Protein AF-W3XIL1-F1 (afdb_monomer_lite)

Structure (mmCIF, N/CA/C/O backbone):
data_AF-W3XIL1-F1
#
_entry.id   AF-W3XIL1-F1
#
loop_
_atom_site.group_PDB
_atom_site.id
_atom_site.type_symbol
_atom_site.label_atom_id
_atom_site.label_alt_id
_atom_site.label_comp_id
_atom_site.label_asym_id
_atom_site.label_entity_id
_atom_site.label_seq_id
_atom_site.pdbx_PDB_ins_code
_atom_site.Cartn_x
_atom_site.Cartn_y
_atom_site.Cartn_z
_atom_site.occupancy
_atom_site.B_iso_or_equiv
_atom_site.auth_seq_id
_atom_site.auth_comp_id
_atom_site.auth_asym_id
_atom_site.auth_atom_id
_atom_site.pdbx_PDB_model_num
ATOM 1 N N . MET A 1 1 ? -2.510 -5.407 32.951 1.00 31.28 1 MET A N 1
ATOM 2 C CA . MET A 1 1 ? -2.389 -5.803 31.534 1.00 31.28 1 MET A CA 1
ATOM 3 C C . MET A 1 1 ? -3.617 -6.636 31.240 1.00 31.28 1 MET A C 1
ATOM 5 O O . MET A 1 1 ? -3.581 -7.842 31.424 1.00 31.28 1 MET A O 1
ATOM 9 N N . ASP A 1 2 ? -4.733 -5.984 30.924 1.00 28.45 2 ASP A N 1
ATOM 10 C CA . ASP A 1 2 ? -5.972 -6.709 30.657 1.00 28.45 2 ASP A CA 1
ATOM 11 C C . ASP A 1 2 ? -5.859 -7.368 29.288 1.00 28.45 2 ASP A C 1
ATOM 13 O O . ASP A 1 2 ? -5.676 -6.693 28.274 1.00 28.45 2 ASP A O 1
ATOM 17 N N . GLY A 1 3 ? -5.948 -8.698 29.275 1.00 36.00 3 GLY A N 1
ATOM 18 C CA . GLY A 1 3 ? -6.017 -9.541 28.082 1.00 36.00 3 GLY A CA 1
ATOM 19 C C . GLY A 1 3 ? -7.337 -9.384 27.323 1.00 36.00 3 GLY A C 1
ATOM 20 O O . GLY A 1 3 ? -7.897 -10.369 26.851 1.00 36.00 3 GLY A O 1
ATOM 21 N N . SER A 1 4 ? -7.861 -8.160 27.219 1.00 42.03 4 SER A N 1
ATOM 22 C CA . SER A 1 4 ? -8.968 -7.855 26.326 1.00 42.03 4 SER A CA 1
ATOM 23 C C . SER A 1 4 ? -8.454 -7.955 24.897 1.00 42.03 4 SER A C 1
ATOM 25 O O . SER A 1 4 ? -7.570 -7.192 24.498 1.00 42.03 4 SER A O 1
ATOM 27 N N . ILE A 1 5 ? -9.008 -8.906 24.151 1.00 44.72 5 ILE A N 1
ATOM 28 C CA . ILE A 1 5 ? -8.850 -9.048 22.704 1.00 44.72 5 ILE A CA 1
ATOM 29 C C . ILE A 1 5 ? -8.878 -7.645 22.073 1.00 44.72 5 ILE A C 1
ATOM 31 O O . ILE A 1 5 ? -9.797 -6.878 22.387 1.00 44.72 5 ILE A O 1
ATOM 35 N N . PRO A 1 6 ? -7.886 -7.271 21.241 1.00 54.00 6 PRO A N 1
ATOM 36 C CA . PRO A 1 6 ? -7.900 -5.972 20.594 1.00 54.00 6 PRO A CA 1
ATOM 37 C C . PRO A 1 6 ? -9.216 -5.831 19.832 1.00 54.00 6 PRO A C 1
ATOM 39 O O . PRO A 1 6 ? -9.596 -6.716 19.063 1.00 54.00 6 PRO A O 1
ATOM 42 N N . THR A 1 7 ? -9.940 -4.736 20.068 1.00 59.88 7 THR A N 1
ATOM 43 C CA . THR A 1 7 ? -11.130 -4.429 19.269 1.00 59.88 7 THR A CA 1
ATOM 44 C C . THR A 1 7 ? -10.735 -4.435 17.785 1.00 59.88 7 THR A C 1
ATOM 46 O O . THR A 1 7 ? -9.580 -4.149 17.464 1.00 59.88 7 THR A O 1
ATOM 49 N N . PRO A 1 8 ? -11.642 -4.735 16.841 1.00 57.75 8 PRO A N 1
ATOM 50 C CA . PRO A 1 8 ? -11.310 -4.769 15.409 1.00 57.75 8 PRO A CA 1
ATOM 51 C C . PRO A 1 8 ? -10.597 -3.490 14.924 1.00 57.75 8 PRO A C 1
ATOM 53 O O . PRO A 1 8 ? -9.728 -3.548 14.058 1.00 57.75 8 PRO A O 1
ATOM 56 N N . ILE A 1 9 ? -10.883 -2.352 15.565 1.00 57.88 9 ILE A N 1
ATOM 57 C CA . ILE A 1 9 ? -10.199 -1.067 15.371 1.00 57.88 9 ILE A CA 1
ATOM 58 C C . ILE A 1 9 ? -8.735 -1.119 15.836 1.00 57.88 9 ILE A C 1
ATOM 60 O O . ILE A 1 9 ? -7.852 -0.669 15.114 1.00 57.88 9 ILE A O 1
ATOM 64 N N . GLN A 1 10 ? -8.442 -1.687 17.009 1.00 60.38 10 GLN A N 1
ATOM 65 C CA . GLN A 1 10 ? -7.063 -1.870 17.477 1.00 60.38 10 GLN A CA 1
ATOM 66 C C . GLN A 1 10 ? -6.265 -2.786 16.555 1.00 60.38 10 GLN A C 1
ATOM 68 O O . GLN A 1 10 ? -5.099 -2.495 16.300 1.00 60.38 10 GLN A O 1
ATOM 73 N N . THR A 1 11 ? -6.884 -3.851 16.040 1.00 61.97 11 THR A N 1
ATOM 74 C CA . THR A 1 11 ? -6.235 -4.744 15.079 1.00 61.97 11 THR A CA 1
ATOM 75 C C . THR A 1 11 ? -5.898 -3.979 13.811 1.00 61.97 11 THR A C 1
ATOM 77 O O . THR A 1 11 ? -4.731 -3.968 13.450 1.00 61.97 11 THR A O 1
ATOM 80 N N . LEU A 1 12 ? -6.857 -3.254 13.214 1.00 62.69 12 LEU A N 1
ATOM 81 C CA . LEU A 1 12 ? -6.644 -2.419 12.022 1.00 62.69 12 LEU A CA 1
ATOM 82 C C . LEU A 1 12 ? -5.516 -1.398 12.212 1.00 62.69 12 LEU A C 1
ATOM 84 O O . LEU A 1 12 ? -4.624 -1.308 11.375 1.00 62.69 12 LEU A O 1
ATOM 88 N N . VAL A 1 13 ? -5.505 -0.670 13.329 1.00 62.44 13 VAL A N 1
ATOM 89 C CA . VAL A 1 13 ? -4.445 0.304 13.643 1.00 62.44 13 VAL A CA 1
ATOM 90 C C . VAL A 1 13 ? -3.086 -0.382 13.799 1.00 62.44 13 VAL A C 1
ATOM 92 O O . VAL A 1 13 ? -2.079 0.136 13.318 1.00 62.44 13 VAL A O 1
ATOM 95 N N . LEU A 1 14 ? -3.041 -1.571 14.405 1.00 62.06 14 LEU A N 1
ATOM 96 C CA . LEU A 1 14 ? -1.840 -2.408 14.432 1.00 62.06 14 LEU A CA 1
ATOM 97 C C . LEU A 1 14 ? -1.389 -2.825 13.025 1.00 62.06 14 LEU A C 1
ATOM 99 O O . LEU A 1 14 ? -0.194 -2.783 12.766 1.00 62.06 14 LEU A O 1
ATOM 103 N N . LEU A 1 15 ? -2.300 -3.157 12.101 1.00 63.88 15 LEU A N 1
ATOM 104 C CA . LEU A 1 15 ? -1.931 -3.493 10.714 1.00 63.88 15 LEU A CA 1
ATOM 105 C C . LEU A 1 15 ? -1.239 -2.314 10.029 1.00 63.88 15 LEU A C 1
ATOM 107 O O . LEU A 1 15 ? -0.133 -2.453 9.519 1.00 63.88 15 LEU A O 1
ATOM 111 N N . PHE A 1 16 ? -1.873 -1.139 10.066 1.00 64.19 16 PHE A N 1
ATOM 112 C CA . PHE A 1 16 ? -1.369 0.045 9.372 1.00 64.19 16 PHE A CA 1
ATOM 113 C C . PHE A 1 16 ? -0.070 0.571 9.997 1.00 64.19 16 PHE A C 1
ATOM 115 O O . PHE A 1 16 ? 0.826 1.016 9.282 1.00 64.19 16 PHE A O 1
ATOM 122 N N . THR A 1 17 ? 0.070 0.486 11.323 1.00 63.59 17 THR A N 1
ATOM 123 C CA . THR A 1 17 ? 1.324 0.843 12.010 1.00 63.59 17 THR A CA 1
ATOM 124 C C . THR A 1 17 ? 2.439 -0.160 11.713 1.00 63.59 17 THR A C 1
ATOM 126 O O . THR A 1 17 ? 3.567 0.262 11.463 1.00 63.59 17 THR A O 1
ATOM 129 N N . LEU A 1 18 ? 2.148 -1.466 11.668 1.00 62.03 18 LEU A N 1
ATOM 130 C CA . LEU A 1 18 ? 3.113 -2.494 11.262 1.00 62.03 18 LEU A CA 1
ATOM 131 C C . LEU A 1 18 ? 3.567 -2.301 9.812 1.00 62.03 18 LEU A C 1
ATOM 133 O O . LEU A 1 18 ? 4.761 -2.411 9.537 1.00 62.03 18 LEU A O 1
ATOM 137 N N . ASP A 1 19 ? 2.657 -1.954 8.901 1.00 63.97 19 ASP A N 1
ATOM 138 C CA . ASP A 1 19 ? 2.992 -1.680 7.501 1.00 63.97 19 ASP A CA 1
ATOM 139 C C . ASP A 1 19 ? 3.870 -0.432 7.344 1.00 63.97 19 ASP A C 1
ATOM 141 O O . ASP A 1 19 ? 4.873 -0.468 6.623 1.00 63.97 19 ASP A O 1
ATOM 145 N N . ALA A 1 20 ? 3.576 0.641 8.082 1.00 61.97 20 ALA A N 1
ATOM 146 C CA . ALA A 1 20 ? 4.400 1.847 8.086 1.00 61.97 20 ALA A CA 1
ATOM 147 C C . ALA A 1 20 ? 5.799 1.609 8.683 1.00 61.97 20 ALA A C 1
ATOM 149 O O . ALA A 1 20 ? 6.805 2.072 8.134 1.00 61.97 20 ALA A O 1
ATOM 150 N N . VAL A 1 21 ? 5.893 0.846 9.778 1.00 61.88 21 VAL A N 1
ATOM 151 C CA . VAL A 1 21 ? 7.173 0.460 10.397 1.00 61.88 21 VAL A CA 1
ATOM 152 C C . VAL A 1 21 ? 7.984 -0.426 9.449 1.00 61.88 21 VAL A C 1
ATOM 154 O O . VAL A 1 21 ? 9.167 -0.166 9.230 1.00 61.88 21 VAL A O 1
ATOM 157 N N . LYS A 1 22 ? 7.352 -1.415 8.812 1.00 61.84 22 LYS A N 1
ATOM 158 C CA . LYS A 1 22 ? 7.969 -2.301 7.811 1.00 61.84 22 LYS A CA 1
ATOM 159 C C . LYS A 1 22 ? 8.549 -1.517 6.636 1.00 61.84 22 LYS A C 1
ATOM 161 O O . LYS A 1 22 ? 9.713 -1.716 6.282 1.00 61.84 22 LYS A O 1
ATOM 166 N N . SER A 1 23 ? 7.771 -0.595 6.067 1.00 59.66 23 SER A N 1
ATOM 167 C CA . SER A 1 23 ? 8.233 0.249 4.963 1.00 59.66 23 SER A CA 1
ATOM 168 C C . SER A 1 23 ? 9.408 1.138 5.381 1.00 59.66 23 SER A C 1
ATOM 170 O O . SER A 1 23 ? 10.350 1.315 4.611 1.00 59.66 23 SER A O 1
ATOM 172 N N . SER A 1 24 ? 9.394 1.646 6.616 1.00 61.88 24 SER A N 1
ATOM 173 C CA . SER A 1 24 ? 10.456 2.502 7.161 1.00 61.88 24 SER A CA 1
ATOM 174 C C . SER A 1 24 ? 11.757 1.738 7.436 1.00 61.88 24 SER A C 1
ATOM 176 O O . SER A 1 24 ? 12.843 2.236 7.141 1.00 61.88 24 SER A O 1
ATOM 178 N N . ILE A 1 25 ? 11.673 0.509 7.954 1.00 60.25 25 ILE A N 1
ATOM 179 C CA . ILE A 1 25 ? 12.842 -0.355 8.194 1.00 60.25 25 ILE A CA 1
ATOM 180 C C . ILE A 1 25 ? 13.471 -0.778 6.863 1.00 60.25 25 ILE A C 1
ATOM 182 O O . ILE A 1 25 ? 14.687 -0.683 6.700 1.00 60.25 25 ILE A O 1
ATOM 186 N N . CYS A 1 26 ? 12.653 -1.184 5.887 1.00 54.31 26 CYS A N 1
ATOM 187 C CA . CYS A 1 26 ? 13.132 -1.579 4.562 1.00 54.31 26 CYS A CA 1
ATOM 188 C C . CYS A 1 26 ? 13.828 -0.405 3.849 1.00 54.31 26 CYS A C 1
ATOM 190 O O . CYS A 1 26 ? 14.956 -0.538 3.370 1.00 54.31 26 CYS A O 1
ATOM 192 N N . ALA A 1 27 ? 13.210 0.778 3.893 1.00 59.72 27 ALA A N 1
ATOM 193 C CA . ALA A 1 27 ? 13.786 2.033 3.422 1.00 59.72 27 ALA A CA 1
ATOM 194 C C . ALA A 1 27 ? 15.144 2.358 4.068 1.00 59.72 27 ALA A C 1
ATOM 196 O O . ALA A 1 27 ? 16.091 2.746 3.381 1.00 59.72 27 ALA A O 1
ATOM 197 N N . PHE A 1 28 ? 15.255 2.196 5.388 1.00 59.56 28 PHE A N 1
ATOM 198 C CA . PHE A 1 28 ? 16.474 2.504 6.133 1.00 59.56 28 PHE A CA 1
ATOM 199 C C . PHE A 1 28 ? 17.623 1.541 5.809 1.00 59.56 28 PHE A C 1
ATOM 201 O O . PHE A 1 28 ? 18.748 1.989 5.572 1.00 59.56 28 PHE A O 1
ATOM 208 N N . ILE A 1 29 ? 17.343 0.235 5.754 1.00 57.16 29 ILE A N 1
ATOM 209 C CA . ILE A 1 29 ? 18.333 -0.799 5.413 1.00 57.16 29 ILE A CA 1
ATOM 210 C C . ILE A 1 29 ? 18.870 -0.570 3.998 1.00 57.16 29 ILE A C 1
ATOM 212 O O . ILE A 1 29 ? 20.084 -0.553 3.797 1.00 57.16 29 ILE A O 1
ATOM 216 N N . ILE A 1 30 ? 17.986 -0.311 3.031 1.00 57.38 30 ILE A N 1
ATOM 217 C CA . ILE A 1 30 ? 18.378 -0.077 1.635 1.00 57.38 30 ILE A CA 1
ATOM 218 C C . ILE A 1 30 ? 19.160 1.232 1.497 1.00 57.38 30 ILE A C 1
ATOM 220 O O . ILE A 1 30 ? 20.169 1.268 0.798 1.00 57.38 30 ILE A O 1
ATOM 224 N N . ARG A 1 31 ? 18.779 2.298 2.213 1.00 57.44 31 ARG A N 1
ATOM 225 C CA . ARG A 1 31 ? 19.555 3.548 2.223 1.00 57.44 31 ARG A CA 1
ATOM 226 C C . ARG A 1 31 ? 20.970 3.330 2.756 1.00 57.44 31 ARG A C 1
ATOM 228 O O . ARG A 1 31 ? 21.917 3.860 2.184 1.00 57.44 31 ARG A O 1
ATOM 235 N N . ARG A 1 32 ? 21.132 2.555 3.831 1.00 54.69 32 ARG A N 1
ATOM 236 C CA . ARG A 1 32 ? 22.459 2.218 4.369 1.00 54.69 32 ARG A CA 1
ATOM 237 C C . ARG A 1 32 ? 23.264 1.361 3.393 1.00 54.69 32 ARG A C 1
ATOM 239 O O . ARG A 1 32 ? 24.436 1.659 3.190 1.00 54.69 32 ARG A O 1
ATOM 246 N N . ALA A 1 33 ? 22.640 0.377 2.748 1.00 52.00 33 ALA A N 1
ATOM 247 C CA . ALA A 1 33 ? 23.289 -0.450 1.732 1.00 52.00 33 ALA A CA 1
ATOM 248 C C . ALA A 1 33 ? 23.739 0.375 0.510 1.00 52.00 33 ALA A C 1
ATOM 250 O O . ALA A 1 33 ? 24.887 0.261 0.089 1.00 52.00 33 ALA A O 1
ATOM 251 N N . ASN A 1 34 ? 22.889 1.273 0.000 1.00 53.31 34 ASN A N 1
ATOM 252 C CA . ASN A 1 34 ? 23.216 2.139 -1.136 1.00 53.31 34 ASN A CA 1
ATOM 253 C C . ASN A 1 34 ? 24.345 3.128 -0.813 1.00 53.31 34 ASN A C 1
ATOM 255 O O . ASN A 1 34 ? 25.251 3.286 -1.623 1.00 53.31 34 ASN A O 1
ATOM 259 N N . VAL A 1 35 ? 24.346 3.752 0.373 1.00 49.22 35 VAL A N 1
ATOM 260 C CA . VAL A 1 35 ? 25.428 4.671 0.787 1.00 49.22 35 VAL A CA 1
ATOM 261 C C . VAL A 1 35 ? 26.779 3.952 0.860 1.00 49.22 35 VAL A C 1
ATOM 263 O O . VAL A 1 35 ? 27.781 4.492 0.404 1.00 49.22 35 VAL A O 1
ATOM 266 N N . VAL A 1 36 ? 26.811 2.721 1.382 1.00 47.94 36 VAL A N 1
ATOM 267 C CA . VAL A 1 36 ? 28.045 1.920 1.461 1.00 47.94 36 VAL A CA 1
ATOM 268 C C . VAL A 1 36 ? 28.556 1.532 0.068 1.00 47.94 36 VAL A C 1
ATOM 270 O O . VAL A 1 36 ? 29.763 1.521 -0.154 1.00 47.94 36 VAL A O 1
ATOM 273 N N . GLN A 1 37 ? 27.662 1.250 -0.884 1.00 46.81 37 GLN A N 1
ATOM 274 C CA . GLN A 1 37 ? 28.040 0.822 -2.235 1.00 46.81 37 GLN A CA 1
ATOM 275 C C . GLN A 1 37 ? 28.435 1.987 -3.157 1.00 46.81 37 GLN A C 1
ATOM 277 O O . GLN A 1 37 ? 29.410 1.849 -3.886 1.00 46.81 37 GLN A O 1
ATOM 282 N N . ILE A 1 38 ? 27.780 3.156 -3.070 1.00 50.31 38 ILE A N 1
ATOM 283 C CA . ILE A 1 38 ? 28.200 4.377 -3.797 1.00 50.31 38 ILE A CA 1
ATOM 284 C C . ILE A 1 38 ? 29.626 4.780 -3.388 1.00 50.31 38 ILE A C 1
ATOM 286 O O . ILE A 1 38 ? 30.421 5.206 -4.224 1.00 50.31 38 ILE A O 1
ATOM 290 N N . SER A 1 39 ? 29.981 4.571 -2.116 1.00 45.91 39 SER A N 1
ATOM 291 C CA . SER A 1 39 ? 31.345 4.772 -1.618 1.00 45.91 39 SER A CA 1
ATOM 292 C C . SER A 1 39 ? 32.361 3.751 -2.154 1.00 45.91 39 SER A C 1
ATOM 294 O O . SER A 1 39 ? 33.556 4.023 -2.096 1.00 45.91 39 SER A O 1
ATOM 296 N N . ALA A 1 40 ? 31.911 2.595 -2.656 1.00 47.03 40 ALA A N 1
ATOM 297 C CA . ALA A 1 40 ? 32.763 1.495 -3.109 1.00 47.03 40 ALA A CA 1
ATOM 298 C C . ALA A 1 40 ? 32.912 1.404 -4.642 1.00 47.03 40 ALA A C 1
ATOM 300 O O . ALA A 1 40 ? 33.953 0.953 -5.111 1.00 47.03 40 ALA A O 1
ATOM 301 N N . SER A 1 41 ? 31.909 1.819 -5.429 1.00 45.81 41 SER A N 1
ATOM 302 C CA . SER A 1 41 ? 31.896 1.652 -6.896 1.00 45.81 41 SER A CA 1
ATOM 303 C C . SER A 1 41 ? 32.174 2.924 -7.707 1.00 45.81 41 SER A C 1
ATOM 305 O O . SER A 1 41 ? 32.238 2.851 -8.933 1.00 45.81 41 SER A O 1
ATOM 307 N N . GLY A 1 42 ? 32.344 4.079 -7.055 1.00 45.19 42 GLY A N 1
ATOM 308 C CA . GLY A 1 42 ? 32.430 5.376 -7.736 1.00 45.19 42 GLY A CA 1
ATOM 309 C C . GLY A 1 42 ? 31.086 5.823 -8.330 1.00 45.19 42 GLY A C 1
ATOM 310 O O . GLY A 1 42 ? 30.161 5.026 -8.493 1.00 45.19 42 GLY A O 1
ATOM 311 N N . ILE A 1 43 ? 30.961 7.123 -8.613 1.00 50.62 43 ILE A N 1
ATOM 312 C CA . ILE A 1 43 ? 29.729 7.744 -9.123 1.00 50.62 43 ILE A CA 1
ATOM 313 C C . ILE A 1 43 ? 29.641 7.500 -10.643 1.00 50.62 43 ILE A C 1
ATOM 315 O O . ILE A 1 43 ? 30.508 7.988 -11.370 1.00 50.62 43 ILE A O 1
ATOM 319 N N . PRO A 1 44 ? 28.642 6.758 -11.158 1.00 50.69 44 PRO A N 1
ATOM 320 C CA . PRO A 1 44 ? 28.431 6.637 -12.597 1.00 50.69 44 PRO A CA 1
ATOM 321 C C . PRO A 1 44 ? 27.819 7.928 -13.180 1.00 50.69 44 PRO A C 1
ATOM 323 O O . PRO A 1 44 ? 27.093 8.624 -12.471 1.00 50.69 44 PRO A O 1
ATOM 326 N N . PRO A 1 45 ? 28.058 8.232 -14.469 1.00 44.69 45 PRO A N 1
ATOM 327 C CA . PRO A 1 45 ? 27.457 9.384 -15.140 1.00 44.69 45 PRO A CA 1
ATOM 328 C C . PRO A 1 45 ? 25.920 9.305 -15.157 1.00 44.69 45 PRO A C 1
ATOM 330 O O . PRO A 1 45 ? 25.344 8.226 -15.336 1.00 44.69 45 PRO A O 1
ATOM 333 N N . ASP A 1 46 ? 25.285 10.470 -15.005 1.00 47.00 46 ASP A N 1
ATOM 334 C CA . ASP A 1 46 ? 23.871 10.708 -14.648 1.00 47.00 46 ASP A CA 1
ATOM 335 C C . ASP A 1 46 ? 22.815 10.104 -15.599 1.00 47.00 46 ASP A C 1
ATOM 337 O O . ASP A 1 46 ? 21.620 10.129 -15.317 1.00 47.00 46 ASP A O 1
ATOM 341 N N . SER A 1 47 ? 23.230 9.530 -16.728 1.00 41.66 47 SER A N 1
ATOM 342 C CA . SER A 1 47 ? 22.351 9.025 -17.788 1.00 41.66 47 SER A CA 1
ATOM 343 C C . SER A 1 47 ? 21.956 7.547 -17.663 1.00 41.66 47 SER A C 1
ATOM 345 O O . SER A 1 47 ? 21.046 7.105 -18.365 1.00 41.66 47 SER A O 1
ATOM 347 N N . TYR A 1 48 ? 22.593 6.770 -16.777 1.00 36.41 48 TYR A N 1
ATOM 348 C CA . TYR A 1 48 ? 22.332 5.321 -16.642 1.00 36.41 48 TYR A CA 1
ATOM 349 C C . TYR A 1 48 ? 22.064 4.851 -15.213 1.00 36.41 48 TYR A C 1
ATOM 351 O O . TYR A 1 48 ? 21.805 3.664 -14.994 1.00 36.41 48 TYR A O 1
ATOM 359 N N . SER A 1 49 ? 22.142 5.747 -14.233 1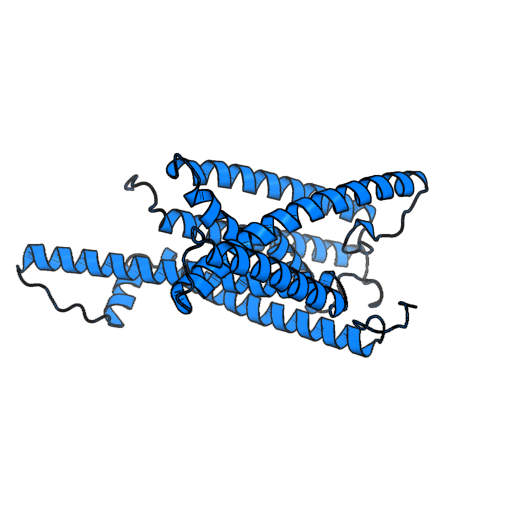.00 39.31 49 SER A N 1
ATOM 360 C CA . SER A 1 49 ? 21.831 5.412 -12.855 1.00 39.31 49 SER A CA 1
ATOM 361 C C . SER A 1 49 ? 20.312 5.426 -12.665 1.00 39.31 49 SER A C 1
ATOM 363 O O . SER A 1 49 ? 19.634 6.438 -12.801 1.00 39.31 49 SER A O 1
ATOM 365 N N . VAL A 1 50 ? 19.741 4.273 -12.304 1.00 46.31 50 VAL A N 1
ATOM 366 C CA . VAL A 1 50 ? 18.333 4.201 -11.853 1.00 46.31 50 VAL A CA 1
ATOM 367 C C . VAL A 1 50 ? 18.124 4.975 -10.541 1.00 46.31 50 VAL A C 1
ATOM 369 O O . VAL A 1 50 ? 16.999 5.303 -10.167 1.00 46.31 50 VAL A O 1
ATOM 372 N N . THR A 1 51 ? 19.231 5.344 -9.897 1.00 46.09 51 THR A N 1
ATOM 373 C CA . THR A 1 51 ? 19.300 6.276 -8.781 1.00 46.09 51 THR A CA 1
ATOM 374 C C . THR A 1 51 ? 20.177 7.441 -9.223 1.00 46.09 51 THR A C 1
ATOM 376 O O . THR A 1 51 ? 21.399 7.365 -9.106 1.00 46.09 51 THR A O 1
ATOM 379 N N . GLY A 1 52 ? 19.573 8.505 -9.755 1.00 42.88 52 GLY A N 1
ATOM 380 C CA . GLY A 1 52 ? 20.271 9.785 -9.843 1.00 42.88 52 GLY A CA 1
ATOM 381 C C . GLY A 1 52 ? 20.893 10.107 -8.480 1.00 42.88 52 GLY A C 1
ATOM 382 O O . GLY A 1 52 ? 20.326 9.776 -7.435 1.00 42.88 52 GLY A O 1
ATOM 383 N N . THR A 1 53 ? 22.072 10.720 -8.488 1.00 45.09 53 THR A N 1
ATOM 384 C CA . THR A 1 53 ? 22.778 11.239 -7.298 1.00 45.09 53 THR A CA 1
ATOM 385 C C . THR A 1 53 ? 21.968 12.305 -6.546 1.00 45.09 53 THR A C 1
ATOM 387 O O . THR A 1 53 ? 22.306 12.703 -5.432 1.00 45.09 53 THR A O 1
ATOM 390 N N . GLU A 1 54 ? 20.857 12.724 -7.140 1.00 54.34 54 GLU A N 1
ATOM 391 C CA . GLU A 1 54 ? 19.882 13.670 -6.640 1.00 54.34 54 GLU A CA 1
ATOM 392 C C . GLU A 1 54 ? 18.871 12.992 -5.699 1.00 54.34 54 GLU A C 1
ATOM 394 O O . GLU A 1 54 ? 18.464 11.841 -5.880 1.00 54.34 54 GLU A O 1
ATOM 399 N N . SER A 1 55 ? 18.397 13.733 -4.698 1.00 55.25 55 SER A N 1
ATOM 400 C CA . SER A 1 55 ? 17.372 13.302 -3.735 1.00 55.25 55 SER A CA 1
ATOM 401 C C . SER A 1 55 ? 16.129 12.650 -4.373 1.00 55.25 55 SER A C 1
ATOM 403 O O . SER A 1 55 ? 15.486 11.818 -3.726 1.00 55.25 55 SER A O 1
ATOM 405 N N . GLY A 1 56 ? 15.823 12.959 -5.639 1.00 60.44 56 GLY A N 1
ATOM 406 C CA . GLY A 1 56 ? 14.722 12.376 -6.411 1.00 60.44 56 GLY A CA 1
ATOM 407 C C . GLY A 1 56 ? 14.823 10.861 -6.630 1.00 60.44 56 GLY A C 1
ATOM 408 O O . GLY A 1 56 ? 13.835 10.153 -6.438 1.00 60.44 56 GLY A O 1
ATOM 409 N N . GLY A 1 57 ? 16.010 10.318 -6.928 1.00 64.81 57 GLY A N 1
ATOM 410 C CA . GLY A 1 57 ? 16.175 8.875 -7.176 1.00 64.81 57 GLY A CA 1
ATOM 411 C C . GLY A 1 57 ? 15.874 8.023 -5.938 1.00 64.81 57 GLY A C 1
ATOM 412 O O . GLY A 1 57 ? 15.225 6.976 -6.016 1.00 64.81 57 GLY A O 1
ATOM 413 N N . ILE A 1 58 ? 16.279 8.515 -4.766 1.00 68.69 58 ILE A N 1
ATOM 414 C CA . ILE A 1 58 ? 16.012 7.867 -3.476 1.00 68.69 58 ILE A CA 1
ATOM 415 C C . ILE A 1 58 ? 14.512 7.906 -3.164 1.00 68.69 58 ILE A C 1
ATOM 417 O O . ILE A 1 58 ? 13.940 6.882 -2.793 1.00 68.69 58 ILE A O 1
ATOM 421 N N . LEU A 1 59 ? 13.860 9.059 -3.338 1.00 70.19 59 LEU A N 1
ATOM 422 C CA . LEU A 1 59 ? 12.423 9.216 -3.080 1.00 70.19 59 LEU A CA 1
ATOM 423 C C . LEU A 1 59 ? 11.574 8.330 -3.999 1.00 70.19 59 LEU A C 1
ATOM 425 O O . LEU A 1 59 ? 10.630 7.686 -3.541 1.00 70.19 59 LEU A O 1
ATOM 429 N N . LYS A 1 60 ? 11.956 8.212 -5.269 1.00 73.94 60 LYS A N 1
ATOM 430 C CA . LYS A 1 60 ? 11.322 7.310 -6.235 1.00 73.94 60 LYS A CA 1
ATOM 431 C C . LYS A 1 60 ? 11.426 5.839 -5.826 1.00 73.94 60 LYS A C 1
ATOM 433 O O . LYS A 1 60 ? 10.435 5.101 -5.861 1.00 73.94 60 LYS A O 1
ATOM 438 N N . GLY A 1 61 ? 12.613 5.409 -5.394 1.00 73.50 61 GLY A N 1
ATOM 439 C CA . GLY A 1 61 ? 12.830 4.062 -4.862 1.00 73.50 61 GLY A CA 1
ATOM 440 C C . GLY A 1 61 ? 11.979 3.793 -3.619 1.00 73.50 61 GLY A C 1
ATOM 441 O O . GLY A 1 61 ? 11.312 2.762 -3.538 1.00 73.50 61 GLY A O 1
ATOM 442 N N . LEU A 1 62 ? 11.921 4.756 -2.695 1.00 74.62 62 LEU A N 1
ATOM 443 C CA . LEU A 1 62 ? 11.088 4.678 -1.493 1.00 74.62 62 LEU A CA 1
ATOM 444 C C . LEU A 1 62 ? 9.602 4.539 -1.829 1.00 74.62 62 LEU A C 1
ATOM 446 O O . LEU A 1 62 ? 8.956 3.623 -1.328 1.00 74.62 62 LEU A O 1
ATOM 450 N N . ASN A 1 63 ? 9.069 5.373 -2.723 1.00 79.00 63 ASN A N 1
ATOM 451 C CA . ASN A 1 63 ? 7.664 5.288 -3.133 1.00 79.00 63 ASN A CA 1
ATOM 452 C C . ASN A 1 63 ? 7.332 3.943 -3.790 1.00 79.00 63 ASN A C 1
ATOM 454 O O . ASN A 1 63 ? 6.245 3.407 -3.596 1.00 79.00 63 ASN A O 1
ATOM 458 N N . THR A 1 64 ? 8.278 3.368 -4.534 1.00 80.44 64 THR A N 1
ATOM 459 C CA . THR A 1 64 ? 8.105 2.054 -5.170 1.00 80.44 64 THR A CA 1
ATOM 460 C C . THR A 1 64 ? 8.024 0.929 -4.137 1.00 80.44 64 THR A C 1
ATOM 462 O O . THR A 1 64 ? 7.184 0.040 -4.260 1.00 80.44 64 THR A O 1
ATOM 465 N N . ILE A 1 65 ? 8.846 0.987 -3.085 1.00 78.06 65 ILE A N 1
ATOM 466 C CA . ILE A 1 65 ? 8.788 0.035 -1.962 1.00 78.06 65 ILE A CA 1
ATOM 467 C C . ILE A 1 65 ? 7.449 0.155 -1.233 1.00 78.06 65 ILE A C 1
ATOM 469 O O . ILE A 1 65 ? 6.823 -0.844 -0.896 1.00 78.06 65 ILE A O 1
ATOM 473 N N . VAL A 1 66 ? 6.996 1.383 -1.010 1.00 78.19 66 VAL A N 1
ATOM 474 C CA . VAL A 1 66 ? 5.742 1.671 -0.307 1.00 78.19 66 VAL A CA 1
ATOM 475 C C . VAL A 1 66 ? 4.552 1.147 -1.091 1.00 78.19 66 VAL A C 1
ATOM 477 O O . VAL A 1 66 ? 3.673 0.515 -0.511 1.00 78.19 66 VAL A O 1
ATOM 480 N N . TYR A 1 67 ? 4.555 1.354 -2.408 1.00 82.56 67 TYR A N 1
ATOM 481 C CA . TYR A 1 67 ? 3.565 0.773 -3.304 1.00 82.56 67 TYR A CA 1
ATOM 482 C C . TYR A 1 67 ? 3.541 -0.758 -3.203 1.00 82.56 67 TYR A C 1
ATOM 484 O O . TYR A 1 67 ? 2.469 -1.340 -3.076 1.00 82.56 67 TYR A O 1
ATOM 492 N N . ALA A 1 68 ? 4.710 -1.409 -3.167 1.00 82.31 68 ALA A N 1
ATOM 493 C CA . ALA A 1 68 ? 4.819 -2.866 -3.046 1.00 82.31 68 ALA A CA 1
ATOM 494 C C . ALA A 1 68 ? 4.313 -3.432 -1.705 1.00 82.31 68 ALA A C 1
ATOM 496 O O . ALA A 1 68 ? 4.120 -4.641 -1.592 1.00 82.31 68 ALA A O 1
ATOM 497 N N . TYR A 1 69 ? 4.123 -2.578 -0.696 1.00 77.88 69 TYR A N 1
ATOM 498 C CA . TYR A 1 69 ? 3.528 -2.926 0.595 1.00 77.88 69 TYR A CA 1
ATOM 499 C C . TYR A 1 69 ? 2.146 -2.290 0.809 1.00 77.88 69 TYR A C 1
ATOM 501 O O . TYR A 1 69 ? 1.620 -2.334 1.919 1.00 77.88 69 TYR A O 1
ATOM 509 N N . GLY A 1 70 ? 1.559 -1.707 -0.238 1.00 76.00 70 GLY A N 1
ATOM 510 C CA . GLY A 1 70 ? 0.310 -0.949 -0.211 1.00 76.00 70 GLY A CA 1
ATOM 511 C C . GLY A 1 70 ? -0.979 -1.769 -0.158 1.00 76.00 70 GLY A C 1
ATOM 512 O O . GLY A 1 70 ? -2.057 -1.206 -0.330 1.00 76.00 70 GLY A O 1
ATOM 513 N N . ASP A 1 71 ? -0.906 -3.076 0.089 1.00 74.50 71 ASP A N 1
ATOM 514 C CA . ASP A 1 71 ? -2.062 -3.986 0.056 1.00 74.50 71 ASP A CA 1
ATOM 515 C C . ASP A 1 71 ? -2.963 -3.900 1.304 1.00 74.50 71 ASP A C 1
ATOM 517 O O . ASP A 1 71 ? -3.960 -4.615 1.423 1.00 74.50 71 ASP A O 1
ATOM 521 N N . SER A 1 72 ? -2.646 -2.999 2.236 1.00 70.69 72 SER A N 1
ATOM 522 C CA . SER A 1 72 ? -3.332 -2.849 3.524 1.00 70.69 72 SER A CA 1
ATOM 523 C C . SER A 1 72 ? -4.837 -2.563 3.413 1.00 70.69 72 SER A C 1
ATOM 525 O O . SER A 1 72 ? -5.620 -2.941 4.287 1.00 70.69 72 SER A O 1
ATOM 527 N N . LEU A 1 73 ? -5.271 -1.978 2.295 1.00 70.12 73 LEU A N 1
ATOM 528 C CA . LEU A 1 73 ? -6.678 -1.716 1.969 1.00 70.12 73 LEU A CA 1
ATOM 529 C C . LEU A 1 73 ? -7.497 -3.005 1.779 1.00 70.12 73 LEU A C 1
ATOM 531 O O . LEU A 1 73 ? -8.702 -3.026 2.042 1.00 70.12 73 LEU A O 1
ATOM 535 N N . LEU A 1 74 ? -6.861 -4.097 1.343 1.00 76.19 74 LEU A N 1
ATOM 536 C CA . LEU A 1 74 ? -7.526 -5.385 1.141 1.00 76.19 74 LEU A CA 1
ATOM 537 C C . LEU A 1 74 ? -7.856 -6.065 2.479 1.00 76.19 74 LEU A C 1
ATOM 539 O O . LEU A 1 74 ? -8.843 -6.796 2.573 1.00 76.19 74 LEU A O 1
ATOM 543 N N . PHE A 1 75 ? -7.078 -5.797 3.532 1.00 75.81 75 PHE A N 1
ATOM 544 C CA . PHE A 1 75 ? -7.236 -6.452 4.832 1.00 75.81 75 PHE A CA 1
ATOM 545 C C . PHE A 1 75 ? -8.607 -6.222 5.459 1.00 75.81 75 PHE A C 1
ATOM 547 O O . PHE A 1 75 ? -9.150 -7.146 6.054 1.00 75.81 75 PHE A O 1
ATOM 554 N N . ALA A 1 76 ? -9.207 -5.041 5.283 1.00 73.25 76 ALA A N 1
ATOM 555 C CA . ALA A 1 76 ? -10.549 -4.768 5.795 1.00 73.25 76 ALA A CA 1
ATOM 556 C C . ALA A 1 76 ? -11.617 -5.658 5.132 1.00 73.25 76 ALA A C 1
ATOM 558 O O . ALA A 1 76 ? -12.520 -6.149 5.808 1.00 73.25 76 ALA A O 1
ATOM 559 N N . ASN A 1 77 ? -11.483 -5.916 3.826 1.00 76.12 77 ASN A N 1
ATOM 560 C CA . ASN A 1 77 ? -12.395 -6.795 3.093 1.00 76.12 77 ASN A CA 1
ATOM 561 C C . ASN A 1 77 ? -12.175 -8.268 3.455 1.00 76.12 77 ASN A C 1
ATOM 563 O O . ASN A 1 77 ? -13.141 -9.000 3.638 1.00 76.12 77 ASN A O 1
ATOM 567 N N . LEU A 1 78 ? -10.916 -8.693 3.603 1.00 77.06 78 LEU A N 1
ATOM 568 C CA . LEU A 1 78 ? -10.593 -10.064 4.009 1.00 77.06 78 LEU A CA 1
ATOM 569 C C . LEU A 1 78 ? -11.029 -10.357 5.446 1.00 77.06 78 LEU A C 1
ATOM 571 O O . LEU A 1 78 ? -11.562 -11.430 5.710 1.00 77.06 78 LEU A O 1
ATOM 575 N N . LEU A 1 79 ? -10.855 -9.402 6.364 1.00 77.00 79 LEU A N 1
ATOM 576 C CA . LEU A 1 79 ? -11.283 -9.542 7.756 1.00 77.00 79 LEU A CA 1
ATOM 577 C C . LEU A 1 79 ? -12.801 -9.746 7.863 1.00 77.00 79 LEU A C 1
ATOM 579 O O . LEU A 1 79 ? -13.246 -10.520 8.706 1.00 77.00 79 LEU A O 1
ATOM 583 N N . GLY A 1 80 ? -13.582 -9.086 7.001 1.00 75.31 80 GLY A N 1
ATOM 584 C CA . GLY A 1 80 ? -15.038 -9.241 6.943 1.00 75.31 80 GLY A CA 1
ATOM 585 C C . GLY A 1 80 ? -15.514 -10.604 6.427 1.00 75.31 80 GLY A C 1
ATOM 586 O O . GLY A 1 80 ? -16.637 -10.996 6.723 1.00 75.31 80 GLY A O 1
ATOM 587 N N . GLU A 1 81 ? -14.667 -11.334 5.699 1.00 81.88 81 GLU A N 1
ATOM 588 C CA . GLU A 1 81 ? -14.987 -12.651 5.128 1.00 81.88 81 GLU A CA 1
ATOM 589 C C . GLU A 1 81 ? -14.530 -13.815 6.034 1.00 81.88 81 GLU A C 1
ATOM 591 O O . GLU A 1 81 ? -14.885 -14.974 5.821 1.00 81.88 81 GLU A O 1
ATOM 596 N N . MET A 1 82 ? -13.723 -13.543 7.066 1.00 81.69 82 MET A N 1
ATOM 597 C CA . MET A 1 82 ? -13.206 -14.587 7.951 1.00 81.69 82 MET A CA 1
ATOM 598 C C . MET A 1 82 ? -14.245 -15.067 8.966 1.00 81.69 82 MET A C 1
ATOM 600 O O . MET A 1 82 ? -14.829 -14.281 9.707 1.00 81.69 82 MET A O 1
ATOM 604 N N . LYS A 1 83 ? -14.375 -16.396 9.089 1.00 83.50 83 LYS A N 1
ATOM 605 C CA . LYS A 1 83 ? -15.227 -17.050 10.099 1.00 83.50 83 LYS A CA 1
ATOM 606 C C . LYS A 1 83 ? -14.851 -16.660 11.536 1.00 83.50 83 LYS A C 1
ATOM 608 O O . LYS A 1 83 ? -15.736 -16.417 12.346 1.00 83.50 83 LYS A O 1
ATOM 613 N N . ASN A 1 84 ? -13.549 -16.600 11.834 1.00 82.88 84 ASN A N 1
ATOM 614 C CA . ASN A 1 84 ? -13.013 -16.211 13.140 1.00 82.88 84 ASN A CA 1
ATOM 615 C C . ASN A 1 84 ? -12.083 -14.994 12.982 1.00 82.88 84 ASN A C 1
ATOM 617 O O . ASN A 1 84 ? -10.939 -15.157 12.551 1.00 82.88 84 ASN A O 1
ATOM 621 N N . PRO A 1 85 ? -12.519 -13.778 13.350 1.00 76.56 85 PRO A N 1
ATOM 622 C CA . PRO A 1 85 ? -11.703 -12.571 13.195 1.00 76.56 85 PRO A CA 1
ATOM 623 C C . PRO A 1 85 ? -10.538 -12.488 14.198 1.00 76.56 85 PRO A C 1
ATOM 625 O O . PRO A 1 85 ? -9.575 -11.760 13.964 1.00 76.56 85 PRO A O 1
ATOM 628 N N . SER A 1 86 ? -10.590 -13.234 15.308 1.00 77.50 86 SER A N 1
ATOM 629 C CA . SER A 1 86 ? -9.548 -13.230 16.347 1.00 77.50 86 SER A CA 1
ATOM 630 C C . SER A 1 86 ? -8.209 -13.795 15.876 1.00 77.50 86 SER A C 1
ATOM 632 O O . SER A 1 86 ? -7.171 -13.408 16.404 1.00 77.50 86 SER A O 1
ATOM 634 N N . ASP A 1 87 ? -8.211 -14.681 14.879 1.00 83.19 87 ASP A N 1
ATOM 635 C CA . ASP A 1 87 ? -6.993 -15.339 14.390 1.00 83.19 87 ASP A CA 1
ATOM 636 C C . ASP A 1 87 ? -6.260 -14.514 13.319 1.00 83.19 87 ASP A C 1
ATOM 638 O O . ASP A 1 87 ? -5.130 -14.834 12.941 1.00 83.19 87 ASP A O 1
ATOM 642 N N . PHE A 1 88 ? -6.862 -13.408 12.868 1.00 80.44 88 PHE A N 1
ATOM 643 C CA . PHE A 1 88 ? -6.359 -12.594 11.764 1.00 80.44 88 PHE A CA 1
ATOM 644 C C . PHE A 1 88 ? -4.938 -12.068 11.998 1.00 80.44 88 PHE A C 1
ATOM 646 O O . PHE A 1 88 ? -4.098 -12.123 11.102 1.00 80.44 88 PHE A O 1
ATOM 653 N N . TYR A 1 89 ? -4.630 -11.610 13.215 1.00 75.31 89 TYR A N 1
ATOM 654 C CA . TYR A 1 89 ? -3.323 -11.015 13.516 1.00 75.31 89 TYR A CA 1
ATOM 655 C C . TYR A 1 89 ? -2.164 -12.020 13.391 1.00 75.31 89 TYR A C 1
ATOM 657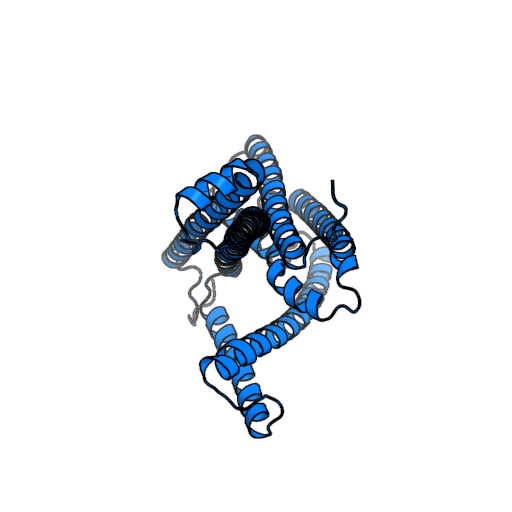 O O . TYR A 1 89 ? -1.065 -11.638 12.995 1.00 75.31 89 TYR A O 1
ATOM 665 N N . ARG A 1 90 ? -2.394 -13.307 13.698 1.00 78.38 90 ARG A N 1
ATOM 666 C CA . ARG A 1 90 ? -1.362 -14.356 13.601 1.00 78.38 90 ARG A CA 1
ATOM 667 C C . ARG A 1 90 ? -1.047 -14.672 12.147 1.00 78.38 90 ARG A C 1
ATOM 669 O O . ARG A 1 90 ? 0.121 -14.734 11.767 1.00 78.38 90 ARG A O 1
ATOM 676 N N . VAL A 1 91 ? -2.098 -14.830 11.342 1.00 83.50 91 VAL A N 1
ATOM 677 C CA . VAL A 1 91 ? -1.986 -15.095 9.903 1.00 83.50 91 VAL A CA 1
ATOM 678 C C . VAL A 1 91 ? -1.308 -13.921 9.205 1.00 83.50 91 VAL A C 1
ATOM 680 O O . VAL A 1 91 ? -0.394 -14.125 8.409 1.00 83.50 91 VAL A O 1
ATOM 683 N N . LEU A 1 92 ? -1.688 -12.693 9.560 1.00 79.44 92 LEU A N 1
ATOM 684 C CA . LEU A 1 92 ? -1.068 -11.492 9.021 1.00 79.44 92 LEU A CA 1
ATOM 685 C C . LEU A 1 92 ? 0.433 -11.432 9.331 1.00 79.44 92 LEU A C 1
ATOM 687 O O . LEU A 1 92 ? 1.223 -11.215 8.419 1.00 79.44 92 LEU A O 1
ATOM 691 N N . LEU A 1 93 ? 0.843 -11.638 10.587 1.00 78.62 93 LEU A N 1
ATOM 692 C CA . LEU A 1 93 ? 2.263 -11.578 10.955 1.00 78.62 93 LEU A CA 1
ATOM 693 C C . LEU A 1 93 ? 3.098 -12.608 10.183 1.00 78.62 93 LEU A C 1
ATOM 695 O O . LEU A 1 93 ? 4.178 -12.276 9.696 1.00 78.62 93 LEU A O 1
ATOM 699 N N . MET A 1 94 ? 2.583 -13.829 10.018 1.00 85.06 94 MET A N 1
ATOM 700 C CA . MET A 1 94 ? 3.251 -14.868 9.232 1.00 85.06 94 MET A CA 1
ATOM 701 C C . MET A 1 94 ? 3.343 -14.491 7.747 1.00 85.06 94 MET A C 1
ATOM 703 O O . MET A 1 94 ? 4.408 -14.624 7.144 1.00 85.06 94 MET A O 1
ATOM 707 N N . ALA A 1 95 ? 2.253 -13.988 7.163 1.00 84.75 95 ALA A N 1
ATOM 708 C CA . ALA A 1 95 ? 2.221 -13.567 5.765 1.00 84.75 95 ALA A CA 1
ATOM 709 C C . ALA A 1 95 ? 3.191 -12.407 5.503 1.00 84.75 95 ALA A C 1
ATOM 711 O O . ALA A 1 95 ? 3.974 -12.449 4.555 1.00 84.75 95 ALA A O 1
ATOM 712 N N . VAL A 1 96 ? 3.198 -11.401 6.378 1.00 80.44 96 VAL A N 1
ATOM 713 C CA . VAL A 1 96 ? 4.097 -10.246 6.280 1.00 80.44 96 VAL A CA 1
ATOM 714 C C . VAL A 1 96 ? 5.558 -10.671 6.410 1.00 80.44 96 VAL A C 1
ATOM 716 O O . VAL A 1 96 ? 6.386 -10.211 5.625 1.00 80.44 96 VAL A O 1
ATOM 719 N N . ALA A 1 97 ? 5.883 -11.567 7.345 1.00 83.12 97 ALA A N 1
ATOM 720 C CA . ALA A 1 97 ? 7.241 -12.087 7.498 1.00 83.12 97 ALA A CA 1
ATOM 721 C C . ALA A 1 97 ? 7.713 -12.844 6.246 1.00 83.12 97 ALA A C 1
ATOM 723 O O . ALA A 1 97 ? 8.848 -12.657 5.805 1.00 83.12 97 ALA A O 1
ATOM 724 N N . LEU A 1 98 ? 6.835 -13.649 5.640 1.00 89.25 98 LEU A N 1
ATOM 725 C CA . LEU A 1 98 ? 7.131 -14.378 4.408 1.00 89.25 98 LEU A CA 1
ATOM 726 C C . LEU A 1 98 ? 7.379 -13.422 3.239 1.00 89.25 98 LEU A C 1
ATOM 728 O O . LEU A 1 98 ? 8.406 -13.531 2.572 1.00 89.25 98 LEU A O 1
ATOM 732 N N . VAL A 1 99 ? 6.477 -12.463 3.009 1.00 85.88 99 VAL A N 1
ATOM 733 C CA . VAL A 1 99 ? 6.618 -11.484 1.917 1.00 85.88 99 VAL A CA 1
ATOM 734 C C . VAL A 1 99 ? 7.892 -10.662 2.098 1.00 85.88 99 VAL A C 1
ATOM 736 O O . VAL A 1 99 ? 8.652 -10.490 1.147 1.00 85.88 99 VAL A O 1
ATOM 739 N N . TYR A 1 100 ? 8.178 -10.223 3.325 1.00 82.81 100 TYR A N 1
ATOM 740 C CA . TYR A 1 100 ? 9.405 -9.497 3.641 1.00 82.81 100 TYR A CA 1
ATOM 741 C C . TYR A 1 100 ? 10.663 -10.320 3.328 1.00 82.81 100 TYR A C 1
ATOM 743 O O . TYR A 1 100 ? 11.574 -9.821 2.665 1.00 82.81 100 TYR A O 1
ATOM 751 N N . ALA A 1 101 ? 10.708 -11.590 3.746 1.00 86.62 101 ALA A N 1
ATOM 752 C CA . ALA A 1 101 ? 11.841 -12.476 3.480 1.00 86.62 101 ALA A CA 1
ATOM 753 C C . ALA A 1 101 ? 12.071 -12.676 1.974 1.00 86.62 101 ALA A C 1
ATOM 755 O O . ALA A 1 101 ? 13.202 -12.572 1.500 1.00 86.62 101 ALA A O 1
ATOM 756 N N . VAL A 1 102 ? 10.995 -12.896 1.214 1.00 89.06 102 VAL A N 1
ATOM 757 C CA . VAL A 1 102 ? 11.047 -13.054 -0.246 1.00 89.06 102 VAL A CA 1
ATOM 758 C C . VAL A 1 102 ? 11.542 -11.768 -0.915 1.00 89.06 102 VAL A C 1
ATOM 760 O O . VAL A 1 102 ? 12.438 -11.828 -1.756 1.00 89.06 102 VAL A O 1
ATOM 763 N N . TYR A 1 103 ? 11.025 -10.599 -0.527 1.00 85.19 103 TYR A N 1
ATOM 764 C CA . TYR A 1 103 ? 11.418 -9.316 -1.124 1.00 85.19 103 TYR A CA 1
ATOM 765 C C . TYR A 1 103 ? 12.887 -8.980 -0.863 1.00 85.19 103 TYR A C 1
ATOM 767 O O . TYR A 1 103 ? 13.600 -8.600 -1.792 1.00 85.19 103 TYR A O 1
ATOM 775 N N . VAL A 1 104 ? 13.365 -9.157 0.373 1.00 82.69 104 VAL A N 1
ATOM 776 C CA . VAL A 1 104 ? 14.772 -8.903 0.723 1.00 82.69 104 VAL A CA 1
ATOM 777 C C . VAL A 1 104 ? 15.698 -9.892 0.015 1.00 82.69 104 VAL A C 1
ATOM 779 O O . VAL A 1 104 ? 16.725 -9.477 -0.527 1.00 82.69 104 VAL A O 1
ATOM 782 N N . PHE A 1 105 ? 15.332 -11.176 -0.035 1.00 86.00 105 PHE A N 1
ATOM 783 C CA . PHE A 1 105 ? 16.113 -12.200 -0.728 1.00 86.00 105 PHE A CA 1
ATOM 784 C C . PHE A 1 105 ? 16.252 -11.893 -2.223 1.00 86.00 105 PHE A C 1
ATOM 786 O O . PHE A 1 105 ? 17.372 -11.775 -2.720 1.00 86.00 105 PHE A O 1
ATOM 793 N N . PHE A 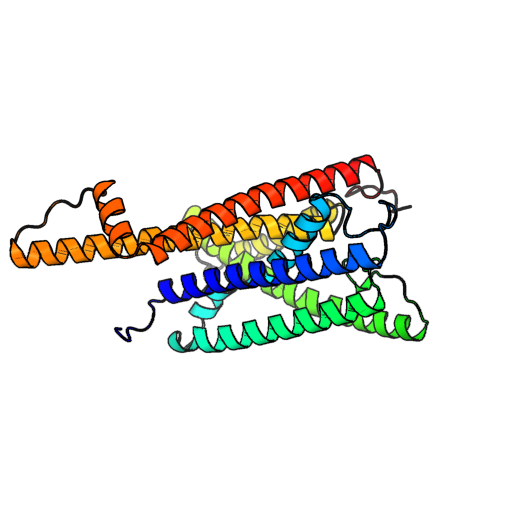1 106 ? 15.138 -11.701 -2.938 1.00 83.56 106 PHE A N 1
ATOM 794 C CA . PHE A 1 106 ? 15.176 -11.430 -4.379 1.00 83.56 106 PHE A CA 1
ATOM 795 C C . PHE A 1 106 ? 15.789 -10.068 -4.708 1.00 83.56 106 PHE A C 1
ATOM 797 O O . PHE A 1 106 ? 16.553 -9.972 -5.668 1.00 83.56 106 PHE A O 1
ATOM 804 N N . GLY A 1 107 ? 15.506 -9.034 -3.910 1.00 79.69 107 GLY A N 1
ATOM 805 C CA . GLY A 1 107 ? 16.099 -7.708 -4.082 1.00 79.69 107 GLY A CA 1
ATOM 806 C C . GLY A 1 107 ? 17.623 -7.747 -3.976 1.00 79.69 107 GLY A C 1
ATOM 807 O O . GLY A 1 107 ? 18.315 -7.253 -4.864 1.00 79.69 107 GLY A O 1
ATOM 808 N N . THR A 1 108 ? 18.150 -8.415 -2.946 1.00 79.44 108 THR A N 1
ATOM 809 C CA . THR A 1 108 ? 19.602 -8.560 -2.739 1.00 79.44 108 THR A CA 1
ATOM 810 C C . THR A 1 108 ? 20.237 -9.441 -3.813 1.00 79.44 108 THR A C 1
ATOM 812 O O . THR A 1 108 ? 21.278 -9.087 -4.365 1.00 79.44 108 THR A O 1
ATOM 815 N N . PHE A 1 109 ? 19.594 -10.563 -4.156 1.00 83.69 109 PHE A N 1
ATOM 816 C CA . PHE A 1 109 ? 20.071 -11.486 -5.185 1.00 83.69 109 PHE A CA 1
ATOM 817 C C . PHE A 1 109 ? 20.229 -10.779 -6.533 1.00 83.69 109 PHE A C 1
ATOM 819 O O . PHE A 1 109 ? 21.309 -10.796 -7.111 1.00 83.69 109 PHE A O 1
ATOM 826 N N . ILE A 1 110 ? 19.187 -10.101 -7.022 1.00 79.06 110 ILE A N 1
ATOM 827 C CA . ILE A 1 110 ? 19.209 -9.445 -8.338 1.00 79.06 110 ILE A CA 1
ATOM 828 C C . ILE A 1 110 ? 20.208 -8.286 -8.355 1.00 79.06 110 ILE A C 1
ATOM 830 O O . ILE A 1 110 ? 20.964 -8.146 -9.321 1.00 79.06 110 ILE A O 1
ATOM 834 N N . TYR A 1 111 ? 20.261 -7.501 -7.277 1.00 75.81 111 TYR A N 1
ATOM 835 C CA . TYR A 1 111 ? 21.214 -6.403 -7.155 1.00 75.81 111 TYR A CA 1
ATOM 836 C C . TYR A 1 111 ? 22.669 -6.894 -7.165 1.00 75.81 111 TYR A C 1
ATOM 838 O O . TYR A 1 111 ? 23.520 -6.250 -7.768 1.00 75.81 111 TYR A O 1
ATOM 846 N N . SER A 1 112 ? 22.962 -8.075 -6.608 1.00 77.88 112 SER A N 1
ATOM 847 C CA . SER A 1 112 ? 24.303 -8.674 -6.679 1.00 77.88 112 SER A CA 1
ATOM 848 C C . SER A 1 112 ? 24.747 -9.038 -8.103 1.00 77.88 112 SER A C 1
ATOM 850 O O . SER A 1 112 ? 25.949 -9.085 -8.350 1.00 77.88 112 SER A O 1
ATOM 852 N N . TYR A 1 113 ? 23.822 -9.320 -9.030 1.00 74.00 113 TYR A N 1
ATOM 853 C CA . TYR A 1 113 ? 24.159 -9.679 -10.419 1.00 74.00 113 TYR A CA 1
ATOM 854 C C . TYR A 1 113 ? 24.207 -8.476 -11.361 1.00 74.00 113 TYR A C 1
ATOM 856 O O . TYR A 1 113 ? 25.068 -8.421 -12.236 1.00 74.00 113 TYR A O 1
ATOM 864 N N . TYR A 1 114 ? 23.262 -7.543 -11.226 1.00 71.00 114 TYR A N 1
ATOM 865 C CA . TYR A 1 114 ? 23.125 -6.400 -12.138 1.00 71.00 114 TYR A CA 1
ATOM 866 C C . TYR A 1 114 ? 23.749 -5.108 -11.594 1.00 71.00 114 TYR A C 1
ATOM 868 O O . TYR A 1 114 ? 24.005 -4.179 -12.365 1.00 71.00 114 TYR A O 1
ATOM 876 N N . GLY A 1 115 ? 23.998 -5.037 -10.284 1.00 69.88 115 GLY A N 1
ATOM 877 C CA . GLY A 1 115 ? 24.493 -3.845 -9.606 1.00 69.88 115 GLY A CA 1
ATOM 878 C C . GLY A 1 115 ? 23.636 -2.615 -9.909 1.00 69.88 115 GLY A C 1
ATOM 879 O O . GLY A 1 115 ? 22.405 -2.671 -9.987 1.00 69.88 115 GLY A O 1
ATOM 880 N N . GLN A 1 116 ? 24.315 -1.497 -10.153 1.00 62.59 116 GLN A N 1
ATOM 881 C CA . GLN A 1 116 ? 23.709 -0.205 -10.481 1.00 62.59 116 GLN A CA 1
ATOM 882 C C . GLN A 1 116 ? 22.916 -0.169 -11.802 1.00 62.59 116 GLN A C 1
ATOM 884 O O . GLN A 1 116 ? 22.124 0.748 -12.004 1.00 62.59 116 GLN A O 1
ATOM 889 N N . TYR A 1 117 ? 23.074 -1.164 -12.685 1.00 66.06 117 TYR A N 1
ATOM 890 C CA . TYR A 1 117 ? 22.385 -1.240 -13.983 1.00 66.06 117 TYR A CA 1
ATOM 891 C C . TYR A 1 117 ? 21.059 -2.018 -13.920 1.00 66.06 117 TYR A C 1
ATOM 893 O O . TYR A 1 117 ? 20.578 -2.539 -14.930 1.00 66.06 117 TYR A O 1
ATOM 901 N N . THR A 1 118 ? 20.468 -2.140 -12.730 1.00 69.94 118 THR A N 1
ATOM 902 C CA . THR A 1 118 ? 19.181 -2.816 -12.532 1.00 69.94 118 THR A CA 1
ATOM 903 C C . THR A 1 118 ? 18.044 -1.975 -13.110 1.00 69.94 118 THR A C 1
ATOM 905 O O . THR A 1 118 ? 17.852 -0.842 -12.694 1.00 69.94 118 THR A O 1
ATOM 908 N N . TYR A 1 119 ? 17.250 -2.534 -14.027 1.00 69.19 119 TYR A N 1
ATOM 909 C CA . TYR A 1 119 ? 16.085 -1.858 -14.612 1.00 69.19 119 TYR A CA 1
ATOM 910 C C . TYR A 1 119 ? 14.794 -2.181 -13.847 1.00 69.19 119 TYR A C 1
ATOM 912 O O . TYR A 1 119 ? 14.607 -3.306 -13.386 1.00 69.19 119 TYR A O 1
ATOM 920 N N . ASN A 1 120 ? 13.875 -1.216 -13.762 1.00 72.69 120 ASN A N 1
ATOM 921 C CA . ASN A 1 120 ? 12.505 -1.440 -13.296 1.00 72.69 120 ASN A CA 1
ATOM 922 C C . ASN A 1 120 ? 11.530 -1.316 -14.482 1.00 72.69 120 ASN A C 1
ATOM 924 O O . ASN A 1 120 ? 11.473 -0.236 -15.079 1.00 72.69 120 ASN A O 1
ATOM 928 N N . PRO A 1 121 ? 10.754 -2.363 -14.821 1.00 74.31 121 PRO A N 1
ATOM 929 C CA . PRO A 1 121 ? 10.732 -3.708 -14.234 1.00 74.31 121 PRO A CA 1
ATOM 930 C C . PRO A 1 121 ? 11.903 -4.597 -14.692 1.00 74.31 121 PRO A C 1
ATOM 932 O O . PRO A 1 121 ? 12.369 -4.517 -15.826 1.00 74.31 121 PRO A O 1
ATOM 935 N N . ILE A 1 122 ? 12.345 -5.505 -13.814 1.00 73.44 122 ILE A N 1
ATOM 936 C CA . ILE A 1 122 ? 13.591 -6.296 -13.956 1.00 73.44 122 ILE A CA 1
ATOM 937 C C . ILE A 1 122 ? 13.603 -7.164 -15.222 1.00 73.44 122 ILE A C 1
ATOM 939 O O . ILE A 1 122 ? 14.646 -7.380 -15.843 1.00 73.44 122 ILE A O 1
ATOM 943 N N . VAL A 1 123 ? 12.427 -7.620 -15.653 1.00 70.44 123 VAL A N 1
ATOM 944 C CA . VAL A 1 123 ? 12.261 -8.413 -16.879 1.00 70.44 123 VAL A CA 1
ATOM 945 C C . VAL A 1 123 ? 12.724 -7.673 -18.144 1.00 70.44 123 VAL A C 1
ATOM 947 O O . VAL A 1 123 ? 13.084 -8.330 -19.120 1.00 70.44 123 VAL A O 1
ATOM 950 N N . GLN A 1 124 ? 12.794 -6.335 -18.114 1.00 70.31 124 GLN A N 1
ATOM 951 C CA . GLN A 1 124 ? 13.229 -5.488 -19.233 1.00 70.31 124 GLN A CA 1
ATOM 952 C C . GLN A 1 124 ? 14.750 -5.292 -19.326 1.00 70.31 124 GLN A C 1
ATOM 954 O O . GLN A 1 124 ? 15.224 -4.747 -20.320 1.00 70.31 124 GLN A O 1
ATOM 959 N N . GLY A 1 125 ? 15.538 -5.731 -18.335 1.00 65.81 125 GLY A N 1
ATOM 960 C CA . GLY A 1 125 ? 17.002 -5.615 -18.402 1.00 65.81 125 GLY A CA 1
ATOM 961 C C . GLY A 1 125 ? 17.578 -6.347 -19.623 1.00 65.81 125 GLY A C 1
ATOM 962 O O . GLY A 1 125 ? 16.963 -7.285 -20.129 1.00 65.81 125 GLY A O 1
ATOM 963 N N . LYS A 1 126 ? 18.768 -5.987 -20.118 1.00 61.22 126 LYS A N 1
ATOM 964 C CA . LYS A 1 126 ? 19.395 -6.712 -21.245 1.00 61.22 126 LYS A CA 1
ATOM 965 C C . LYS A 1 126 ? 19.826 -8.130 -20.807 1.00 61.22 126 LYS A C 1
ATOM 967 O O . LYS A 1 126 ? 20.345 -8.290 -19.703 1.00 61.22 126 LYS A O 1
ATOM 972 N N . PRO A 1 127 ? 19.551 -9.198 -21.585 1.00 60.47 127 PRO A N 1
ATOM 973 C CA . PRO A 1 127 ? 20.020 -10.544 -21.253 1.00 60.47 127 PRO A CA 1
ATOM 974 C C . PRO A 1 127 ? 21.526 -10.676 -21.511 1.00 60.47 127 PRO A C 1
ATOM 976 O O . PRO A 1 127 ? 21.986 -10.409 -22.615 1.00 60.47 127 PRO A O 1
ATOM 979 N N . THR A 1 128 ? 22.279 -11.131 -20.510 1.00 59.12 128 THR A N 1
ATOM 980 C CA . THR A 1 128 ? 23.734 -11.344 -20.617 1.00 59.12 128 THR A CA 1
ATOM 981 C C . THR A 1 128 ? 24.085 -12.658 -21.336 1.00 59.12 128 THR A C 1
ATOM 983 O O . THR A 1 128 ? 25.208 -12.828 -21.793 1.00 59.12 128 THR A O 1
ATOM 986 N N . SER A 1 129 ? 23.139 -13.603 -21.473 1.00 62.94 129 SER A N 1
ATOM 987 C CA . SER A 1 129 ? 23.353 -14.883 -22.169 1.00 62.94 129 SER A CA 1
ATOM 988 C C . SER A 1 129 ? 22.092 -15.425 -22.859 1.00 62.94 129 SER A C 1
ATOM 990 O O . SER A 1 129 ? 20.963 -15.153 -22.446 1.00 62.94 129 SER A O 1
ATOM 992 N N . ILE A 1 130 ? 22.282 -16.253 -23.895 1.00 63.22 130 ILE A N 1
ATOM 993 C CA . ILE A 1 130 ? 21.204 -16.868 -24.700 1.00 63.22 130 ILE A CA 1
ATOM 994 C C . ILE A 1 130 ? 20.303 -17.779 -23.845 1.00 63.22 130 ILE A C 1
ATOM 996 O O . ILE A 1 130 ? 19.081 -17.797 -24.016 1.00 63.22 130 ILE A O 1
ATOM 1000 N N . LEU A 1 131 ? 20.883 -18.502 -22.878 1.00 60.75 131 LEU A N 1
ATOM 1001 C CA . LEU A 1 131 ? 20.134 -19.355 -21.947 1.00 60.75 131 LEU A CA 1
ATOM 1002 C C . LEU A 1 131 ? 19.214 -18.520 -21.038 1.00 60.75 131 LEU A C 1
ATOM 1004 O O . LEU A 1 131 ? 18.089 -18.918 -20.726 1.00 60.75 131 LEU A O 1
ATOM 1008 N N . MET A 1 132 ? 19.677 -17.329 -20.653 1.00 65.06 132 MET A N 1
ATOM 1009 C CA . MET A 1 132 ? 18.904 -16.380 -19.862 1.00 65.06 132 MET A CA 1
ATOM 1010 C C . MET A 1 132 ? 17.757 -15.783 -20.682 1.00 65.06 132 MET A C 1
ATOM 1012 O O . MET A 1 132 ? 16.666 -15.626 -20.148 1.00 65.06 132 MET A O 1
ATOM 1016 N N . SER A 1 133 ? 17.932 -15.555 -21.988 1.00 64.38 133 SER A N 1
ATOM 1017 C CA . SER A 1 133 ? 16.845 -15.103 -22.873 1.00 64.38 133 SER A CA 1
ATOM 1018 C C . SER A 1 133 ? 15.664 -16.079 -22.914 1.00 64.38 133 SER A C 1
ATOM 1020 O O . SER A 1 133 ? 14.518 -15.650 -22.798 1.00 64.38 133 SER A O 1
ATOM 1022 N N . ARG A 1 134 ? 15.911 -17.396 -22.986 1.00 70.12 134 ARG A N 1
ATOM 1023 C CA . ARG A 1 134 ? 14.831 -18.407 -22.948 1.00 70.12 134 ARG A CA 1
ATOM 1024 C C . ARG A 1 134 ? 14.088 -18.416 -21.612 1.00 70.12 134 ARG A C 1
ATOM 1026 O O . ARG A 1 134 ? 12.860 -18.446 -21.584 1.00 70.12 134 ARG A O 1
ATOM 1033 N N . ARG A 1 135 ? 14.827 -18.324 -20.501 1.00 71.56 135 ARG A N 1
ATOM 1034 C CA . ARG A 1 135 ? 14.244 -18.221 -19.153 1.00 71.56 135 ARG A CA 1
ATOM 1035 C C . ARG A 1 135 ? 13.441 -16.935 -18.960 1.00 71.56 135 ARG A C 1
ATOM 1037 O O . ARG A 1 135 ? 12.418 -16.963 -18.287 1.00 71.56 135 ARG A O 1
ATOM 1044 N N . LYS A 1 136 ? 13.854 -15.830 -19.584 1.00 72.88 136 LYS A N 1
ATOM 1045 C CA . LYS A 1 136 ? 13.132 -14.551 -19.541 1.00 72.88 136 LYS A CA 1
ATOM 1046 C C . LYS A 1 136 ? 11.806 -14.602 -20.276 1.00 72.88 136 LYS A C 1
ATOM 1048 O O . LYS A 1 136 ? 10.845 -14.041 -19.774 1.00 72.88 136 LYS A O 1
ATOM 1053 N N . ILE A 1 137 ? 11.729 -15.296 -21.410 1.00 78.50 137 ILE A N 1
ATOM 1054 C CA . ILE A 1 137 ? 10.460 -15.483 -22.128 1.00 78.50 137 ILE A CA 1
ATOM 1055 C C . ILE A 1 137 ? 9.467 -16.250 -21.247 1.00 78.50 137 ILE A C 1
ATOM 1057 O O . ILE A 1 137 ? 8.335 -15.806 -21.076 1.00 78.50 137 ILE A O 1
ATOM 1061 N N . ALA A 1 138 ? 9.910 -17.346 -20.623 1.00 81.75 138 ALA A N 1
ATOM 1062 C CA . ALA A 1 138 ? 9.078 -18.110 -19.695 1.00 81.75 138 ALA A CA 1
ATOM 1063 C C . ALA A 1 138 ? 8.658 -17.272 -18.473 1.00 81.75 138 ALA A C 1
ATOM 1065 O O . ALA A 1 138 ? 7.482 -17.243 -18.119 1.00 81.75 138 ALA A O 1
ATOM 1066 N N . ALA A 1 139 ? 9.593 -16.534 -17.869 1.00 82.00 139 ALA A N 1
ATOM 1067 C CA . ALA A 1 139 ? 9.300 -15.647 -16.746 1.00 82.00 139 ALA A CA 1
ATOM 1068 C C . ALA A 1 139 ? 8.329 -14.521 -17.130 1.00 82.00 139 ALA A C 1
ATOM 1070 O O . ALA A 1 139 ? 7.438 -14.201 -16.353 1.00 82.00 139 ALA A O 1
ATOM 1071 N N . ASN A 1 140 ? 8.456 -13.955 -18.333 1.00 83.88 140 ASN A N 1
ATOM 1072 C CA . ASN A 1 140 ? 7.553 -12.923 -18.831 1.00 83.88 140 ASN A CA 1
ATOM 1073 C C . ASN A 1 140 ? 6.146 -13.485 -19.076 1.00 83.88 140 ASN A C 1
ATOM 1075 O O . ASN A 1 140 ? 5.166 -12.852 -18.703 1.00 83.88 140 ASN A O 1
ATOM 1079 N N . ALA A 1 141 ? 6.030 -14.698 -19.623 1.00 85.75 141 ALA A N 1
ATOM 1080 C CA . ALA A 1 141 ? 4.737 -15.362 -19.786 1.00 85.75 141 ALA A CA 1
ATOM 1081 C C . ALA A 1 141 ? 4.045 -15.595 -18.433 1.00 85.75 141 ALA A C 1
ATOM 1083 O O . ALA A 1 141 ? 2.872 -15.261 -18.272 1.00 85.75 141 ALA A O 1
ATOM 1084 N N . VAL A 1 142 ? 4.782 -16.092 -17.434 1.00 87.75 142 VAL A N 1
ATOM 1085 C CA . VAL A 1 142 ? 4.255 -16.270 -16.071 1.00 87.75 142 VAL A CA 1
ATOM 1086 C C . VAL A 1 142 ? 3.882 -14.926 -15.443 1.00 87.75 142 VAL A C 1
ATOM 1088 O O . VAL A 1 142 ? 2.811 -14.822 -14.854 1.00 87.75 142 VAL A O 1
ATOM 1091 N N . ALA A 1 143 ? 4.710 -13.892 -15.614 1.00 86.12 143 ALA A N 1
ATOM 1092 C CA . ALA A 1 143 ? 4.451 -12.555 -15.083 1.00 86.12 143 ALA A CA 1
ATOM 1093 C C . ALA A 1 143 ? 3.199 -11.913 -15.698 1.00 86.12 143 ALA A C 1
ATOM 1095 O O . ALA A 1 143 ? 2.422 -11.277 -14.987 1.00 86.12 143 ALA A O 1
ATOM 1096 N N . VAL A 1 144 ? 2.969 -12.097 -17.001 1.00 88.06 144 VAL A N 1
ATOM 1097 C CA . VAL A 1 144 ? 1.748 -11.628 -17.671 1.00 88.06 144 VAL A CA 1
ATOM 1098 C C . VAL A 1 144 ? 0.528 -12.366 -17.126 1.00 88.06 144 VAL A C 1
ATOM 1100 O O . VAL A 1 144 ? -0.460 -11.725 -16.774 1.00 88.06 144 VAL A O 1
ATOM 1103 N N . MET A 1 145 ? 0.606 -13.691 -16.976 1.00 92.38 145 MET A N 1
ATOM 1104 C CA . MET A 1 145 ? -0.495 -14.485 -16.423 1.00 92.38 145 MET A CA 1
ATOM 1105 C C . MET A 1 145 ? -0.816 -14.103 -14.976 1.00 92.38 145 MET A C 1
ATOM 1107 O O . MET A 1 145 ? -1.982 -13.887 -14.645 1.00 92.38 145 MET A O 1
ATOM 1111 N N . SER A 1 146 ? 0.196 -13.964 -14.115 1.00 89.81 146 SER A N 1
ATOM 1112 C CA . SER A 1 146 ? -0.011 -13.561 -12.721 1.00 89.81 146 SER A CA 1
ATOM 1113 C C . SER A 1 146 ? -0.578 -12.146 -12.626 1.00 89.81 146 SER A C 1
ATOM 1115 O O . SER A 1 146 ? -1.508 -11.910 -11.856 1.00 89.81 146 SER A O 1
ATOM 1117 N N . SER A 1 147 ? -0.080 -11.218 -13.447 1.00 88.25 147 SER A N 1
ATOM 1118 C CA . SER A 1 147 ? -0.577 -9.837 -13.484 1.00 88.25 147 SER A CA 1
ATOM 1119 C C . SER A 1 147 ? -2.023 -9.761 -13.969 1.00 88.25 147 SER A C 1
ATOM 1121 O O . SER A 1 147 ? -2.789 -8.958 -13.446 1.00 88.25 147 SER A O 1
ATOM 1123 N N . LEU A 1 148 ? -2.432 -10.614 -14.914 1.00 90.69 148 LEU A N 1
ATOM 1124 C CA . LEU A 1 148 ? -3.811 -10.664 -15.403 1.00 90.69 148 LEU A CA 1
ATOM 1125 C C . LEU A 1 148 ? -4.775 -11.162 -14.320 1.00 90.69 148 LEU A C 1
ATOM 1127 O O . LEU A 1 148 ? -5.830 -10.563 -14.117 1.00 90.69 148 LEU A O 1
ATOM 1131 N N . ILE A 1 149 ? -4.393 -12.206 -13.577 1.00 91.69 149 ILE A N 1
ATOM 1132 C CA . ILE A 1 149 ? -5.186 -12.714 -12.445 1.00 91.69 149 ILE A CA 1
ATOM 1133 C C . ILE A 1 149 ? -5.359 -11.620 -11.384 1.00 91.69 149 ILE A C 1
ATOM 1135 O O . ILE A 1 149 ? -6.476 -11.359 -10.935 1.00 91.69 149 ILE A O 1
ATOM 1139 N N . ILE A 1 150 ? -4.265 -10.944 -11.022 1.00 89.19 150 ILE A N 1
ATOM 1140 C CA . ILE A 1 150 ? -4.266 -9.849 -10.044 1.00 89.19 150 ILE A CA 1
ATOM 1141 C C . ILE A 1 150 ? -5.121 -8.670 -10.537 1.00 89.19 150 ILE A C 1
ATOM 1143 O O . ILE A 1 150 ? -5.920 -8.131 -9.771 1.00 89.19 150 ILE A O 1
ATOM 1147 N N . ALA A 1 151 ? -5.014 -8.301 -11.816 1.00 89.06 151 ALA A N 1
ATOM 1148 C CA . ALA A 1 151 ? -5.794 -7.215 -12.406 1.00 89.06 151 ALA A CA 1
ATOM 1149 C C . ALA A 1 151 ? -7.301 -7.493 -12.344 1.00 89.06 151 ALA A C 1
ATOM 1151 O O . ALA A 1 151 ? -8.070 -6.625 -11.935 1.00 89.06 151 ALA A O 1
ATOM 1152 N N . VAL A 1 152 ? -7.734 -8.711 -12.688 1.00 89.88 152 VAL A N 1
ATOM 1153 C CA . VAL A 1 152 ? -9.152 -9.102 -12.620 1.00 89.88 152 VAL A CA 1
ATOM 1154 C C . VAL A 1 152 ? -9.653 -9.124 -11.175 1.00 89.88 152 VAL A C 1
ATOM 1156 O O . VAL A 1 152 ? -10.754 -8.645 -10.898 1.00 89.88 152 VAL A O 1
ATOM 1159 N N . LEU A 1 153 ? -8.855 -9.644 -10.239 1.00 88.94 153 LEU A N 1
ATOM 1160 C CA . LEU A 1 153 ? -9.214 -9.683 -8.821 1.00 88.94 153 LEU A CA 1
ATOM 1161 C C . LEU A 1 153 ? -9.415 -8.269 -8.256 1.00 88.94 153 LEU A C 1
ATOM 1163 O O . LEU A 1 153 ? -10.468 -7.978 -7.681 1.00 88.94 153 LEU A O 1
ATOM 1167 N N . TYR A 1 154 ? -8.441 -7.379 -8.458 1.00 85.00 154 TYR A N 1
ATOM 1168 C CA . TYR A 1 154 ? -8.517 -6.009 -7.952 1.00 85.00 154 TYR A CA 1
ATOM 1169 C C . TYR A 1 154 ? -9.587 -5.176 -8.659 1.00 85.00 154 TYR A C 1
ATOM 1171 O O . TYR A 1 154 ? -10.265 -4.396 -7.991 1.00 85.00 154 TYR A O 1
ATOM 1179 N N . ALA A 1 155 ? -9.818 -5.382 -9.959 1.00 87.62 155 ALA A N 1
ATOM 1180 C CA . ALA A 1 155 ? -10.915 -4.731 -10.674 1.00 87.62 155 ALA A CA 1
ATOM 1181 C C . ALA A 1 155 ? -12.280 -5.113 -10.081 1.00 87.62 155 ALA A C 1
ATOM 1183 O O . ALA A 1 155 ? -13.108 -4.243 -9.816 1.00 87.62 155 ALA A O 1
ATOM 1184 N N . ASN A 1 156 ? -12.507 -6.401 -9.800 1.00 86.44 156 ASN A N 1
ATOM 1185 C CA . ASN A 1 156 ? -13.771 -6.871 -9.226 1.00 86.44 156 ASN A CA 1
ATOM 1186 C C . ASN A 1 156 ? -14.030 -6.299 -7.826 1.00 86.44 156 ASN A C 1
ATOM 1188 O O . ASN A 1 156 ? -15.144 -5.857 -7.530 1.00 86.44 156 ASN A O 1
ATOM 1192 N N . ILE A 1 157 ? -13.006 -6.277 -6.969 1.00 85.25 157 ILE A N 1
ATOM 1193 C CA . ILE A 1 157 ? -13.117 -5.718 -5.615 1.00 85.25 157 ILE A CA 1
ATOM 1194 C C . ILE A 1 157 ? -13.307 -4.197 -5.684 1.00 85.25 157 ILE A C 1
ATOM 1196 O O . ILE A 1 157 ? -14.199 -3.660 -5.028 1.00 85.25 157 ILE A O 1
ATOM 1200 N N . GLY A 1 158 ? -12.528 -3.506 -6.520 1.00 83.88 158 GLY A N 1
ATOM 1201 C CA . GLY A 1 158 ? -12.600 -2.056 -6.691 1.00 83.88 158 GLY A CA 1
ATOM 1202 C C . GLY A 1 158 ? -13.965 -1.586 -7.193 1.00 83.88 158 GLY A C 1
ATOM 1203 O O . GLY A 1 158 ? -14.579 -0.713 -6.580 1.00 83.88 158 GLY A O 1
ATOM 1204 N N . VAL A 1 159 ? -14.494 -2.206 -8.253 1.00 85.88 159 VAL A N 1
ATOM 1205 C CA . VAL A 1 159 ? -15.816 -1.854 -8.801 1.00 85.88 159 VAL A CA 1
ATOM 1206 C C . VAL A 1 159 ? -16.926 -2.127 -7.787 1.00 85.88 159 VAL A C 1
ATOM 1208 O O . VAL A 1 159 ? -17.844 -1.318 -7.658 1.00 85.88 159 VAL A O 1
ATOM 1211 N N . LYS A 1 160 ? -16.838 -3.218 -7.014 1.00 83.44 160 LYS A N 1
ATOM 1212 C CA . LYS A 1 160 ? -17.800 -3.505 -5.938 1.00 83.44 160 LYS A CA 1
ATOM 1213 C C . LYS A 1 160 ? -17.823 -2.386 -4.895 1.00 83.44 160 LYS A C 1
ATOM 1215 O O . LYS A 1 160 ? -18.907 -1.938 -4.528 1.00 83.44 160 LYS A O 1
ATOM 1220 N N . ILE A 1 161 ? -16.656 -1.923 -4.445 1.00 82.25 161 ILE A N 1
ATOM 1221 C CA . ILE A 1 161 ? -16.552 -0.840 -3.455 1.00 82.25 161 ILE A CA 1
ATOM 1222 C C . ILE A 1 161 ? -17.134 0.459 -4.022 1.00 82.25 161 ILE A C 1
ATOM 1224 O O . ILE A 1 161 ? -17.964 1.084 -3.368 1.00 82.25 161 ILE A O 1
ATOM 1228 N N . ILE A 1 162 ? -16.778 0.830 -5.257 1.00 82.81 162 ILE A N 1
ATOM 1229 C CA . ILE A 1 162 ? -17.309 2.036 -5.916 1.00 82.81 162 ILE A CA 1
ATOM 1230 C C . ILE A 1 162 ? -18.835 1.955 -6.048 1.00 82.81 162 ILE A C 1
ATOM 1232 O O . ILE A 1 162 ? -19.540 2.917 -5.755 1.00 82.81 162 ILE A O 1
ATOM 1236 N N . TYR A 1 163 ? -19.372 0.801 -6.443 1.00 77.88 163 TYR A N 1
ATOM 1237 C CA . TYR A 1 163 ? -20.812 0.638 -6.607 1.00 77.88 163 TYR A CA 1
ATOM 1238 C C . TYR A 1 163 ? -21.564 0.747 -5.275 1.00 77.88 163 TYR A C 1
ATOM 1240 O O . TYR A 1 163 ? -22.591 1.417 -5.194 1.00 77.88 163 TYR A O 1
ATOM 1248 N N . VAL A 1 164 ? -21.068 0.102 -4.217 1.00 77.31 164 VAL A N 1
ATOM 1249 C CA . VAL A 1 164 ? -21.733 0.107 -2.905 1.00 77.31 164 VAL A CA 1
ATOM 1250 C C . VAL A 1 164 ? -21.604 1.466 -2.217 1.00 77.31 164 VAL A C 1
ATOM 1252 O O . VAL A 1 164 ? -22.597 1.996 -1.725 1.00 77.31 164 VAL A O 1
ATOM 1255 N N . GLU A 1 165 ? -20.410 2.055 -2.191 1.00 78.25 165 GLU A N 1
ATOM 1256 C CA . GLU A 1 165 ? -20.169 3.304 -1.461 1.00 78.25 165 GLU A CA 1
ATOM 1257 C C . GLU A 1 165 ? -20.627 4.541 -2.242 1.00 78.25 165 GLU A C 1
ATOM 1259 O O . GLU A 1 165 ? -21.212 5.449 -1.660 1.00 78.25 165 GLU A O 1
ATOM 1264 N N . VAL A 1 166 ? -20.417 4.585 -3.562 1.00 74.94 166 VAL A N 1
ATOM 1265 C CA . VAL A 1 166 ? -20.731 5.775 -4.372 1.00 74.94 166 VAL A CA 1
ATOM 1266 C C . VAL A 1 166 ? -22.099 5.658 -5.034 1.00 74.94 166 VAL A C 1
ATOM 1268 O O . VAL A 1 166 ? -22.942 6.538 -4.885 1.00 74.94 166 VAL A O 1
ATOM 1271 N N . LEU A 1 167 ? -22.379 4.572 -5.755 1.00 67.62 167 LEU A N 1
ATOM 1272 C CA . LEU A 1 167 ? -23.647 4.488 -6.489 1.00 67.62 167 LEU A CA 1
ATOM 1273 C C . LEU A 1 167 ? -24.828 4.204 -5.550 1.00 67.62 167 LEU A C 1
ATOM 1275 O O . LEU A 1 167 ? -25.873 4.839 -5.663 1.00 67.62 167 LEU A O 1
ATOM 1279 N N . HIS A 1 168 ? -24.681 3.281 -4.603 1.00 68.56 168 HIS A N 1
ATOM 1280 C CA . HIS A 1 168 ? -25.794 2.899 -3.738 1.00 68.56 168 HIS A CA 1
ATOM 1281 C C . HIS A 1 168 ? -26.020 3.890 -2.587 1.00 68.56 168 HIS A C 1
ATOM 1283 O O . HIS A 1 168 ? -27.144 4.353 -2.412 1.00 68.56 168 HIS A O 1
ATOM 1289 N N . LYS A 1 169 ? -24.976 4.255 -1.824 1.00 68.31 169 LYS A N 1
ATOM 1290 C CA . LYS A 1 169 ? -25.132 5.148 -0.657 1.00 68.31 169 LYS A CA 1
ATOM 1291 C C . LYS A 1 169 ? -25.254 6.634 -1.008 1.00 68.31 169 LYS A C 1
ATOM 1293 O O . LYS A 1 169 ? -26.051 7.317 -0.377 1.00 68.31 169 LYS A O 1
ATOM 1298 N N . LEU A 1 170 ? -24.479 7.140 -1.973 1.00 71.12 170 LEU A N 1
ATOM 1299 C CA . LEU A 1 170 ? -24.471 8.574 -2.318 1.00 71.12 170 LEU A CA 1
ATOM 1300 C C . LEU A 1 170 ? -25.520 8.941 -3.379 1.00 71.12 170 LEU A C 1
ATOM 1302 O O . LEU A 1 170 ? -26.117 10.009 -3.298 1.00 71.12 170 LEU A O 1
ATOM 1306 N N . LEU A 1 171 ? -25.751 8.070 -4.366 1.00 69.62 171 LEU A N 1
ATOM 1307 C CA . LEU A 1 171 ? -26.615 8.358 -5.522 1.00 69.62 171 LEU A CA 1
ATOM 1308 C C . LEU A 1 171 ? -27.958 7.602 -5.503 1.00 69.62 171 LEU A C 1
ATOM 1310 O O . LEU A 1 171 ? -28.776 7.789 -6.401 1.00 69.62 171 LEU A O 1
ATOM 1314 N N . GLY A 1 172 ? -28.203 6.754 -4.496 1.00 66.50 172 GLY A N 1
ATOM 1315 C CA . GLY A 1 172 ? -29.481 6.059 -4.308 1.00 66.50 172 GLY A CA 1
ATOM 1316 C C . GLY A 1 172 ? -29.820 5.022 -5.387 1.00 66.50 172 GLY A C 1
ATOM 1317 O O . GLY A 1 172 ? -30.993 4.700 -5.582 1.00 66.50 172 GLY A O 1
ATOM 1318 N N . PHE A 1 173 ? -28.828 4.495 -6.116 1.00 65.56 173 PHE A N 1
ATOM 1319 C CA . PHE A 1 173 ? -29.075 3.501 -7.165 1.00 65.56 173 PHE A CA 1
ATOM 1320 C C . PHE A 1 173 ? -29.695 2.202 -6.602 1.00 65.56 173 PHE A C 1
ATOM 1322 O O . PHE A 1 173 ? -29.358 1.774 -5.492 1.00 65.56 173 PHE A O 1
ATOM 1329 N N . PRO A 1 174 ? -30.575 1.524 -7.371 1.00 64.94 174 PRO A N 1
ATOM 1330 C CA . PRO A 1 174 ? -31.234 0.294 -6.941 1.00 64.94 174 PRO A CA 1
ATOM 1331 C C . PRO A 1 174 ? -30.219 -0.793 -6.579 1.00 64.94 174 PRO A C 1
ATOM 1333 O O . PRO A 1 174 ? -29.219 -0.981 -7.268 1.00 64.94 174 PRO A O 1
ATOM 1336 N N . ALA A 1 175 ? -30.505 -1.534 -5.506 1.00 65.75 175 ALA A N 1
ATOM 1337 C CA . ALA A 1 175 ? -29.632 -2.591 -5.001 1.00 65.75 175 ALA A CA 1
ATOM 1338 C C . ALA A 1 175 ? -29.248 -3.608 -6.095 1.00 65.75 175 ALA A C 1
ATOM 1340 O O . ALA A 1 175 ? -30.069 -3.940 -6.958 1.00 65.75 175 ALA A O 1
ATOM 1341 N N . LEU A 1 176 ? -28.032 -4.172 -6.008 1.00 61.62 176 LEU A N 1
ATOM 1342 C CA . LEU A 1 176 ? -27.463 -5.096 -7.008 1.00 61.62 176 LEU A CA 1
ATOM 1343 C C . LEU A 1 176 ? -28.368 -6.302 -7.330 1.00 61.62 176 LEU A C 1
ATOM 1345 O O . LEU A 1 176 ? -28.257 -6.890 -8.403 1.00 61.62 176 LEU A O 1
ATOM 1349 N N . ARG A 1 177 ? -29.281 -6.671 -6.419 1.00 63.50 177 ARG A N 1
ATOM 1350 C CA . ARG A 1 177 ? -30.234 -7.778 -6.602 1.00 63.50 177 ARG A CA 1
ATOM 1351 C C . ARG A 1 177 ? -31.326 -7.483 -7.643 1.00 63.50 177 ARG A C 1
ATOM 1353 O O . ARG A 1 177 ? -31.984 -8.405 -8.116 1.00 63.50 177 ARG A O 1
ATOM 1360 N N . SER A 1 178 ? -31.528 -6.219 -8.015 1.00 76.50 178 SER A N 1
ATOM 1361 C CA . SER A 1 178 ? -32.491 -5.813 -9.044 1.00 76.50 178 SER A CA 1
ATOM 1362 C C . SER A 1 178 ? -31.955 -6.074 -10.457 1.00 76.50 178 SER A C 1
ATOM 1364 O O . SER A 1 178 ? -30.768 -5.895 -10.727 1.00 76.50 178 SER A O 1
ATOM 1366 N N . GLN A 1 179 ? -32.833 -6.441 -11.400 1.00 74.06 179 GLN A N 1
ATOM 1367 C CA . GLN A 1 179 ? -32.466 -6.603 -12.817 1.00 74.06 179 GLN A CA 1
ATOM 1368 C C . GLN A 1 179 ? -31.819 -5.338 -13.402 1.00 74.06 179 GLN A C 1
ATOM 1370 O O . GLN A 1 179 ? -30.855 -5.437 -14.154 1.00 74.06 179 GLN A O 1
ATOM 1375 N N . ARG A 1 180 ? -32.295 -4.150 -13.004 1.00 75.25 180 ARG A N 1
ATOM 1376 C CA . ARG A 1 180 ? -31.708 -2.867 -13.427 1.00 75.25 180 ARG A CA 1
ATOM 1377 C C . ARG A 1 180 ? -30.309 -2.661 -12.836 1.00 75.25 180 ARG A C 1
ATOM 1379 O O . ARG A 1 180 ? -29.425 -2.170 -13.527 1.00 75.25 180 ARG A O 1
ATOM 1386 N N . GLY A 1 181 ? -30.089 -3.106 -11.596 1.00 75.06 181 GLY A N 1
ATOM 1387 C CA . GLY A 1 181 ? -28.794 -3.018 -10.914 1.00 75.06 181 GLY A CA 1
ATOM 1388 C C . GLY A 1 181 ? -27.687 -3.804 -11.623 1.00 75.06 181 GLY A C 1
ATOM 1389 O O . GLY A 1 181 ? -26.567 -3.310 -11.726 1.00 75.06 181 GLY A O 1
ATOM 1390 N N . ARG A 1 182 ? -28.008 -4.971 -12.202 1.00 79.31 182 ARG A N 1
ATOM 1391 C CA . ARG A 1 182 ? -27.048 -5.790 -12.970 1.00 79.31 182 ARG A CA 1
ATOM 1392 C C . ARG A 1 182 ? -26.520 -5.094 -14.227 1.00 79.31 182 ARG A C 1
ATOM 1394 O O . ARG A 1 182 ? -25.326 -5.178 -14.498 1.00 79.31 182 ARG A O 1
ATOM 1401 N N . TRP A 1 183 ? -27.373 -4.375 -14.957 1.00 82.62 183 TRP A N 1
ATOM 1402 C CA . TRP A 1 183 ? -26.950 -3.611 -16.136 1.00 82.62 183 TRP A CA 1
ATOM 1403 C C . TRP A 1 183 ? -26.054 -2.426 -15.766 1.00 82.62 183 TRP A C 1
ATOM 1405 O O . TRP A 1 183 ? -25.013 -2.229 -16.388 1.00 82.62 183 TRP A O 1
ATOM 1415 N N . PHE A 1 184 ? -26.398 -1.688 -14.704 1.00 82.88 184 PHE A N 1
ATOM 1416 C CA . PHE A 1 184 ? -25.539 -0.610 -14.197 1.00 82.88 184 PHE A CA 1
ATOM 1417 C C . PHE A 1 184 ? -24.194 -1.129 -13.684 1.00 82.88 184 PHE A C 1
ATOM 1419 O O . PHE A 1 184 ? -23.166 -0.488 -13.893 1.00 82.88 184 PHE A O 1
ATOM 1426 N N . TRP A 1 185 ? -24.178 -2.307 -13.059 1.00 83.12 185 TRP A N 1
ATOM 1427 C CA . TRP A 1 185 ? -22.941 -2.940 -12.620 1.00 83.12 185 TRP A CA 1
ATOM 1428 C C . TRP A 1 185 ? -22.048 -3.329 -13.807 1.00 83.12 185 TRP A C 1
ATOM 1430 O O . TRP A 1 185 ? -20.877 -2.953 -13.831 1.00 83.12 185 TRP A O 1
ATOM 1440 N N . ALA A 1 186 ? -22.598 -3.963 -14.848 1.00 85.06 186 ALA A N 1
ATOM 1441 C CA . ALA A 1 186 ? -21.845 -4.268 -16.068 1.00 85.06 186 ALA A CA 1
ATOM 1442 C C . ALA A 1 186 ? -21.279 -2.999 -16.739 1.00 85.06 186 ALA A C 1
ATOM 1444 O O . ALA A 1 186 ? -20.110 -2.970 -17.127 1.00 85.06 186 ALA A O 1
ATOM 1445 N N . GLY A 1 187 ? -22.070 -1.920 -16.792 1.00 87.38 187 GLY A N 1
ATOM 1446 C CA . GLY A 1 187 ? -21.617 -0.612 -17.273 1.00 87.38 187 GLY A CA 1
ATOM 1447 C C . GLY A 1 187 ? -20.468 -0.028 -16.444 1.00 87.38 187 GLY A C 1
ATOM 1448 O O . GLY A 1 187 ? -19.494 0.465 -17.010 1.00 87.38 187 GLY A O 1
ATOM 1449 N N . SER A 1 188 ? -20.525 -0.140 -15.111 1.00 85.62 188 SER A N 1
ATOM 1450 C CA . SER A 1 188 ? -19.445 0.337 -14.233 1.00 85.62 188 SER A CA 1
ATOM 1451 C C . SER A 1 188 ? -18.127 -0.416 -14.427 1.00 85.62 188 SER A C 1
ATOM 1453 O O . SER A 1 188 ? -17.066 0.198 -14.339 1.00 85.62 188 SER A O 1
ATOM 1455 N N . ILE A 1 189 ? -18.174 -1.710 -14.767 1.00 89.25 189 ILE A N 1
ATOM 1456 C CA . ILE A 1 189 ? -16.972 -2.495 -15.088 1.00 89.25 189 ILE A CA 1
ATOM 1457 C C . ILE A 1 189 ? -16.345 -1.999 -16.391 1.00 89.25 189 ILE A C 1
ATOM 1459 O O . ILE A 1 189 ? -15.142 -1.745 -16.434 1.00 89.25 189 ILE A O 1
ATOM 1463 N N . ALA A 1 190 ? -17.146 -1.837 -17.448 1.00 90.00 190 ALA A N 1
ATOM 1464 C CA . ALA A 1 190 ? -16.653 -1.348 -18.736 1.00 90.00 190 ALA A CA 1
ATOM 1465 C C . ALA A 1 190 ? -16.049 0.061 -18.611 1.00 90.00 190 ALA A C 1
ATOM 1467 O O . ALA A 1 190 ? -14.969 0.337 -19.140 1.00 90.00 190 ALA A O 1
ATOM 1468 N N . LEU A 1 191 ? -16.708 0.934 -17.846 1.00 90.12 191 LEU A N 1
ATOM 1469 C CA . LEU A 1 191 ? -16.226 2.278 -17.549 1.00 90.12 191 LEU A CA 1
ATOM 1470 C C . LEU A 1 191 ? -14.905 2.242 -16.768 1.00 90.12 191 LEU A C 1
ATOM 1472 O O . LEU A 1 191 ? -13.957 2.920 -17.153 1.00 90.12 191 LEU A O 1
ATOM 1476 N N . TYR A 1 192 ? -14.799 1.404 -15.733 1.00 90.19 192 TYR A N 1
ATOM 1477 C CA . TYR A 1 192 ? -13.563 1.222 -14.967 1.00 90.19 192 TYR A CA 1
ATOM 1478 C C . TYR A 1 192 ? -12.384 0.801 -15.856 1.00 90.19 192 TYR A C 1
ATOM 1480 O O . TYR A 1 192 ? -11.330 1.436 -15.822 1.00 90.19 192 TYR A O 1
ATOM 1488 N N . TRP A 1 193 ? -12.565 -0.213 -16.707 1.00 90.69 193 TRP A N 1
ATOM 1489 C CA . TRP A 1 193 ? -11.515 -0.653 -17.634 1.00 90.69 193 TRP A CA 1
ATOM 1490 C C . TRP A 1 193 ? -11.136 0.423 -18.651 1.00 90.69 193 TRP A C 1
ATOM 1492 O O . TRP A 1 193 ? -9.958 0.566 -18.974 1.00 90.69 193 TRP A O 1
ATOM 1502 N N . THR A 1 194 ? -12.107 1.220 -19.101 1.00 90.44 194 THR A N 1
ATOM 1503 C CA . THR A 1 194 ? -11.850 2.364 -19.985 1.00 90.44 194 THR A CA 1
ATOM 1504 C C . THR A 1 194 ? -10.965 3.404 -19.294 1.00 90.44 194 THR A C 1
ATOM 1506 O O . THR A 1 194 ? -9.980 3.853 -19.875 1.00 90.44 194 THR A O 1
ATOM 1509 N N . PHE A 1 195 ? -11.250 3.743 -18.032 1.00 89.56 195 PHE A N 1
ATOM 1510 C CA . PHE A 1 195 ? -10.414 4.662 -17.252 1.00 89.56 195 PHE A CA 1
ATOM 1511 C C . PHE A 1 195 ? -8.989 4.135 -17.056 1.00 89.56 195 PHE A C 1
ATOM 1513 O O . PHE A 1 195 ? -8.030 4.881 -17.253 1.00 89.56 195 PHE A O 1
ATOM 1520 N N . VAL A 1 196 ? -8.832 2.852 -16.718 1.00 88.00 196 VAL A N 1
ATOM 1521 C CA . V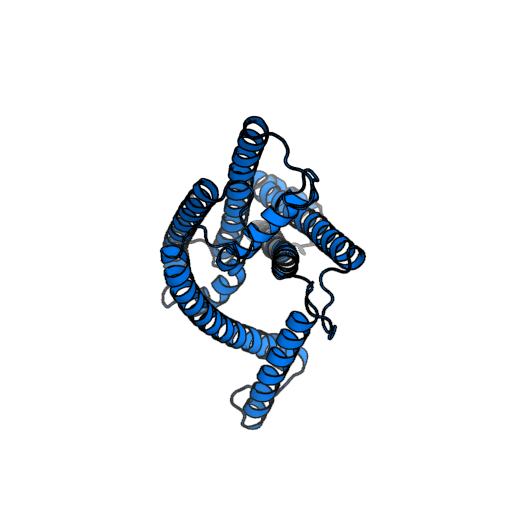AL A 1 196 ? -7.507 2.229 -16.561 1.00 88.00 196 VAL A CA 1
ATOM 1522 C C . VAL A 1 196 ? -6.731 2.245 -17.880 1.00 88.00 196 VAL A C 1
ATOM 1524 O O . VAL A 1 196 ? -5.548 2.585 -17.886 1.00 88.00 196 VAL A O 1
ATOM 1527 N N . PHE A 1 197 ? -7.390 1.934 -18.999 1.00 87.81 197 PHE A N 1
ATOM 1528 C CA . PHE A 1 197 ? -6.774 1.969 -20.325 1.00 87.81 197 PHE A CA 1
ATOM 1529 C C . PHE A 1 197 ? -6.293 3.374 -20.697 1.00 87.81 197 PHE A C 1
ATOM 1531 O O . PHE A 1 197 ? -5.172 3.531 -21.177 1.00 87.81 197 PHE A O 1
ATOM 1538 N N . LEU A 1 198 ? -7.101 4.401 -20.420 1.00 88.06 198 LEU A N 1
ATOM 1539 C CA . LEU A 1 198 ? -6.713 5.791 -20.651 1.00 88.06 198 LEU A CA 1
ATOM 1540 C C . LEU A 1 198 ? -5.474 6.158 -19.830 1.00 88.06 198 LEU A C 1
ATOM 1542 O O . LEU A 1 198 ? -4.492 6.630 -20.396 1.00 88.06 198 LEU A O 1
ATOM 1546 N N . ILE A 1 199 ? -5.471 5.879 -18.523 1.00 85.06 199 ILE A N 1
ATOM 1547 C CA . ILE A 1 199 ? -4.321 6.169 -17.650 1.00 85.06 199 ILE A CA 1
ATOM 1548 C C . ILE A 1 199 ? -3.057 5.458 -18.154 1.00 85.06 199 ILE A C 1
ATOM 1550 O O . ILE A 1 199 ? -1.990 6.067 -18.211 1.00 85.06 199 ILE A O 1
ATOM 1554 N N . ALA A 1 200 ? -3.175 4.194 -18.569 1.00 82.00 200 ALA A N 1
ATOM 1555 C CA . ALA A 1 200 ? -2.059 3.434 -19.121 1.00 82.00 200 ALA A CA 1
ATOM 1556 C C . ALA A 1 200 ? -1.536 4.019 -20.446 1.00 82.00 200 ALA A C 1
ATOM 1558 O O . ALA A 1 200 ? -0.328 4.027 -20.665 1.00 82.00 200 ALA A O 1
ATOM 1559 N N . ALA A 1 201 ? -2.418 4.536 -21.308 1.00 81.81 201 ALA A N 1
ATOM 1560 C CA . ALA A 1 201 ? -2.043 5.151 -22.583 1.00 81.81 201 ALA A CA 1
ATOM 1561 C C . ALA A 1 201 ? -1.366 6.526 -22.420 1.00 81.81 201 ALA A C 1
ATOM 1563 O O . ALA A 1 201 ? -0.534 6.905 -23.247 1.00 81.81 201 ALA A O 1
ATOM 1564 N N . PHE A 1 202 ? -1.712 7.269 -21.364 1.00 77.12 202 PHE A N 1
ATOM 1565 C CA . PHE A 1 202 ? -1.108 8.571 -21.064 1.00 77.12 202 PHE A CA 1
ATOM 1566 C C . PHE A 1 202 ? 0.226 8.470 -20.323 1.00 77.12 202 PHE A C 1
ATOM 1568 O O . PHE A 1 202 ? 1.028 9.403 -20.380 1.00 77.12 202 PHE A O 1
ATOM 1575 N N . ALA A 1 203 ? 0.476 7.373 -19.611 1.00 74.94 203 ALA A N 1
ATOM 1576 C CA . ALA A 1 203 ? 1.625 7.290 -18.730 1.00 74.94 203 ALA A CA 1
ATOM 1577 C C . ALA A 1 203 ? 2.970 7.198 -19.489 1.00 74.94 203 ALA A C 1
ATOM 1579 O O . ALA A 1 203 ? 3.151 6.304 -20.318 1.00 74.94 203 ALA A O 1
ATOM 1580 N N . PRO A 1 204 ? 3.960 8.054 -19.163 1.00 69.81 204 PRO A N 1
ATOM 1581 C CA . PRO A 1 204 ? 5.248 8.105 -19.867 1.00 69.81 204 PRO A CA 1
ATOM 1582 C C . PRO A 1 204 ? 6.167 6.918 -19.538 1.00 69.81 204 PRO A C 1
ATOM 1584 O O . PRO A 1 204 ? 6.948 6.457 -20.374 1.00 69.81 204 PRO A O 1
ATOM 1587 N N . SER A 1 205 ? 6.087 6.400 -18.310 1.00 73.31 205 SER A N 1
ATOM 1588 C CA . SER A 1 205 ? 6.844 5.229 -17.875 1.00 73.31 205 SER A CA 1
ATOM 1589 C C . SER A 1 205 ? 6.153 4.494 -16.727 1.00 73.31 205 SER A C 1
ATOM 1591 O O . SER A 1 205 ? 5.481 5.091 -15.888 1.00 73.31 205 SER A O 1
ATOM 1593 N N . PHE A 1 206 ? 6.356 3.176 -16.659 1.00 77.56 206 PHE A N 1
ATOM 1594 C CA . PHE A 1 206 ? 5.795 2.323 -15.606 1.00 77.56 206 PHE A CA 1
ATOM 1595 C C . PHE A 1 206 ? 6.285 2.719 -14.204 1.00 77.56 206 PHE A C 1
ATOM 1597 O O . PHE A 1 206 ? 5.495 2.834 -13.269 1.00 77.56 206 PHE A O 1
ATOM 1604 N N . SER A 1 207 ? 7.584 3.007 -14.073 1.00 77.00 207 SER A N 1
ATOM 1605 C CA . SER A 1 207 ? 8.192 3.428 -12.807 1.00 77.00 207 SER A CA 1
ATOM 1606 C C . SER A 1 207 ? 7.604 4.738 -12.275 1.00 77.00 207 SER A C 1
ATOM 1608 O O . SER A 1 207 ? 7.471 4.886 -11.065 1.00 77.00 207 SER A O 1
ATOM 1610 N N . TYR A 1 208 ? 7.211 5.666 -13.157 1.00 78.50 208 TYR A N 1
ATOM 1611 C CA . TYR A 1 208 ? 6.529 6.897 -12.753 1.00 78.50 208 TYR A CA 1
ATOM 1612 C C . TYR A 1 208 ? 5.163 6.608 -12.116 1.00 78.50 208 TYR A C 1
ATOM 1614 O O . TYR A 1 208 ? 4.894 7.096 -11.019 1.00 78.50 208 TYR A O 1
ATOM 1622 N N . ILE A 1 209 ? 4.332 5.772 -12.755 1.00 82.38 209 ILE A N 1
ATOM 1623 C CA . ILE A 1 209 ? 2.995 5.430 -12.238 1.00 82.38 209 ILE A CA 1
ATOM 1624 C C . ILE A 1 209 ? 3.111 4.798 -10.853 1.00 82.38 209 ILE A C 1
ATOM 1626 O O . ILE A 1 209 ? 2.382 5.175 -9.940 1.00 82.38 209 ILE A O 1
ATOM 1630 N N . ILE A 1 210 ? 4.050 3.864 -10.678 1.00 84.19 210 ILE A N 1
ATOM 1631 C CA . ILE A 1 210 ? 4.248 3.193 -9.391 1.00 84.19 210 ILE A CA 1
ATOM 1632 C C . ILE A 1 210 ? 4.678 4.183 -8.311 1.00 84.19 210 ILE A C 1
ATOM 1634 O O . ILE A 1 210 ? 4.142 4.150 -7.207 1.00 84.19 210 ILE A O 1
ATOM 1638 N N . SER A 1 211 ? 5.624 5.077 -8.605 1.00 81.31 211 SER A N 1
ATOM 1639 C CA . SER A 1 211 ? 6.056 6.073 -7.622 1.00 81.31 211 SER A CA 1
ATOM 1640 C C . SER A 1 211 ? 4.947 7.073 -7.280 1.00 81.31 211 SER A C 1
ATOM 1642 O O . SER A 1 211 ? 4.810 7.448 -6.118 1.00 81.31 211 SER A O 1
ATOM 1644 N N . PHE A 1 212 ? 4.119 7.460 -8.253 1.00 84.81 212 PHE A N 1
ATOM 1645 C CA . PHE A 1 212 ? 2.952 8.313 -8.025 1.00 84.81 212 PHE A CA 1
ATOM 1646 C C . PHE A 1 212 ? 1.889 7.616 -7.161 1.00 84.81 212 PHE A C 1
ATOM 1648 O O . PHE A 1 212 ? 1.429 8.177 -6.167 1.00 84.81 212 PHE A O 1
ATOM 1655 N N . LEU A 1 213 ? 1.531 6.371 -7.489 1.00 87.31 213 LEU A N 1
ATOM 1656 C CA . LEU A 1 213 ? 0.584 5.573 -6.703 1.00 87.31 213 LEU A CA 1
ATOM 1657 C C . LEU A 1 213 ? 1.118 5.277 -5.297 1.00 87.31 213 LEU A C 1
ATOM 1659 O O . LEU A 1 213 ? 0.367 5.347 -4.328 1.00 87.31 213 LEU A O 1
ATOM 1663 N N . GLY A 1 214 ? 2.416 5.002 -5.165 1.00 82.50 214 GLY A N 1
ATOM 1664 C CA . GLY A 1 214 ? 3.082 4.814 -3.878 1.00 82.50 214 GLY A CA 1
ATOM 1665 C C . GLY A 1 214 ? 2.971 6.039 -2.974 1.00 82.50 214 GLY A C 1
ATOM 1666 O O . GLY A 1 214 ? 2.696 5.891 -1.785 1.00 82.50 214 GLY A O 1
ATOM 1667 N N . ALA A 1 215 ? 3.091 7.247 -3.538 1.00 82.00 215 ALA A N 1
ATOM 1668 C CA . ALA A 1 215 ? 2.843 8.476 -2.792 1.00 82.00 215 ALA A CA 1
ATOM 1669 C C . ALA A 1 215 ? 1.387 8.538 -2.304 1.00 82.00 215 ALA A C 1
ATOM 1671 O O . ALA A 1 215 ? 1.164 8.743 -1.119 1.00 82.00 215 ALA A O 1
ATOM 1672 N N . TRP A 1 216 ? 0.393 8.277 -3.159 1.00 85.25 216 TRP A N 1
ATOM 1673 C CA . TRP A 1 216 ? -1.025 8.271 -2.760 1.00 85.25 216 TRP A CA 1
ATOM 1674 C C . TRP A 1 216 ? -1.346 7.299 -1.625 1.00 85.25 216 TRP A C 1
ATOM 1676 O O . TRP A 1 216 ? -2.085 7.647 -0.705 1.00 85.25 216 TRP A O 1
ATOM 1686 N N . ILE A 1 217 ? -0.758 6.105 -1.652 1.00 82.56 217 ILE A N 1
ATOM 1687 C CA . ILE A 1 217 ? -0.946 5.101 -0.599 1.00 82.56 217 ILE A CA 1
ATOM 1688 C C . ILE A 1 217 ? -0.415 5.612 0.752 1.00 82.56 217 ILE A C 1
ATOM 1690 O O . ILE A 1 217 ? -0.974 5.270 1.793 1.00 82.56 217 ILE A O 1
ATOM 1694 N N . MET A 1 218 ? 0.578 6.513 0.768 1.00 79.25 218 MET A N 1
ATOM 1695 C CA . MET A 1 218 ? 1.021 7.154 2.014 1.00 79.25 218 MET A CA 1
ATOM 1696 C C . MET A 1 218 ? -0.074 7.950 2.703 1.00 79.25 218 MET A C 1
ATOM 1698 O O . MET A 1 218 ? -0.181 7.922 3.930 1.00 79.25 218 MET A O 1
ATOM 1702 N N . LEU A 1 219 ? -0.930 8.617 1.931 1.00 81.00 219 LEU A N 1
ATOM 1703 C CA . LEU A 1 219 ? -2.071 9.333 2.487 1.00 81.00 219 LEU A CA 1
ATOM 1704 C C . LEU A 1 219 ? -3.066 8.364 3.140 1.00 81.00 219 LEU A C 1
ATOM 1706 O O . LEU A 1 219 ? -3.637 8.672 4.188 1.00 81.00 219 LEU A O 1
ATOM 1710 N N . SER A 1 220 ? -3.229 7.166 2.574 1.00 77.94 220 SER A N 1
ATOM 1711 C CA . SER A 1 220 ? -4.073 6.121 3.156 1.00 77.94 220 SER A CA 1
ATOM 1712 C C . SER A 1 220 ? -3.564 5.629 4.513 1.00 77.94 220 SER A C 1
ATOM 1714 O O . SER A 1 220 ? -4.387 5.215 5.319 1.00 77.94 220 SER A O 1
ATOM 1716 N N . TYR A 1 221 ? -2.266 5.734 4.823 1.00 73.00 221 TYR A N 1
ATOM 1717 C CA . TYR A 1 221 ? -1.740 5.437 6.166 1.00 73.00 221 TYR A CA 1
ATOM 1718 C C . TYR A 1 221 ? -2.028 6.543 7.191 1.00 73.00 221 TYR A C 1
ATOM 1720 O O . TYR A 1 221 ? -2.137 6.264 8.388 1.00 73.00 221 TYR A O 1
ATOM 1728 N N . ALA A 1 222 ? -2.198 7.790 6.745 1.00 78.69 222 ALA A N 1
ATOM 1729 C CA . ALA A 1 222 ? -2.500 8.913 7.630 1.00 78.69 222 ALA A CA 1
ATOM 1730 C C . ALA A 1 222 ? -3.915 8.804 8.232 1.00 78.69 222 ALA A C 1
ATOM 1732 O O . ALA A 1 222 ? -4.127 9.118 9.405 1.00 78.69 222 ALA A O 1
ATOM 1733 N N . PHE A 1 223 ? -4.886 8.317 7.455 1.00 79.88 223 PHE A N 1
ATOM 1734 C CA . PHE A 1 223 ? -6.288 8.279 7.878 1.00 79.88 223 PHE A CA 1
ATOM 1735 C C . PHE A 1 223 ? -6.561 7.325 9.065 1.00 79.88 223 PHE A C 1
ATOM 1737 O O . PHE A 1 223 ? -7.154 7.771 10.051 1.00 79.88 223 PHE A O 1
ATOM 1744 N N . PRO A 1 224 ? -6.089 6.062 9.073 1.00 75.62 224 PRO A N 1
ATOM 1745 C CA . PRO A 1 224 ? -6.209 5.173 10.228 1.00 75.62 224 PRO A CA 1
ATOM 1746 C C . PRO A 1 224 ? -5.492 5.693 11.475 1.00 75.62 224 PRO A C 1
ATOM 1748 O O . PRO A 1 224 ? -6.006 5.514 12.576 1.00 75.62 224 PRO A O 1
ATOM 1751 N N . ALA A 1 225 ? -4.342 6.362 11.324 1.00 75.38 225 ALA A N 1
ATOM 1752 C CA . ALA A 1 225 ? -3.612 6.955 12.448 1.00 75.38 225 ALA A CA 1
ATOM 1753 C C . ALA A 1 225 ? -4.431 8.063 13.133 1.00 75.38 225 ALA A C 1
ATOM 1755 O O . ALA A 1 225 ? -4.527 8.117 14.362 1.00 75.38 225 ALA A O 1
ATOM 1756 N N . LEU A 1 226 ? -5.083 8.911 12.333 1.00 81.44 226 LEU A N 1
ATOM 1757 C CA . LEU A 1 226 ? -5.981 9.951 12.830 1.00 81.44 226 LEU A CA 1
ATOM 1758 C C . LEU A 1 226 ? -7.244 9.351 13.463 1.00 81.44 226 LEU A C 1
ATOM 1760 O O . LEU A 1 226 ? -7.651 9.772 14.547 1.00 81.44 226 LEU A O 1
ATOM 1764 N N . MET A 1 227 ? -7.832 8.329 12.835 1.00 81.81 227 MET A N 1
ATOM 1765 C CA . MET A 1 227 ? -9.017 7.645 13.360 1.00 81.81 227 MET A CA 1
ATOM 1766 C C . MET A 1 227 ? -8.727 6.929 14.686 1.00 81.81 227 MET A C 1
ATOM 1768 O O . MET A 1 227 ? -9.532 7.008 15.613 1.00 81.81 227 MET A O 1
ATOM 1772 N N . ALA A 1 228 ? -7.548 6.316 14.831 1.00 76.62 228 ALA A N 1
ATOM 1773 C CA . ALA A 1 228 ? -7.094 5.730 16.090 1.00 76.62 228 ALA A CA 1
ATOM 1774 C C . ALA A 1 228 ? -7.065 6.769 17.214 1.00 76.62 228 ALA A C 1
ATOM 1776 O O . ALA A 1 228 ? -7.580 6.525 18.306 1.00 76.62 228 ALA A O 1
ATOM 1777 N N . LEU A 1 229 ? -6.478 7.936 16.942 1.00 79.81 229 LEU A N 1
ATOM 1778 C CA . LEU A 1 229 ? -6.369 9.026 17.905 1.00 79.81 229 LEU A CA 1
ATOM 1779 C C . LEU A 1 229 ? -7.756 9.508 18.344 1.00 79.81 229 LEU A C 1
ATOM 1781 O O . LEU A 1 229 ? -8.020 9.607 19.544 1.00 79.81 229 LEU A O 1
ATOM 1785 N N . ALA A 1 230 ? -8.654 9.732 17.382 1.00 82.38 230 ALA A N 1
ATOM 1786 C CA . ALA A 1 230 ? -10.029 10.143 17.649 1.00 82.38 230 ALA A CA 1
ATOM 1787 C C . ALA A 1 230 ? -10.797 9.100 18.480 1.00 82.38 230 ALA A C 1
ATOM 1789 O O . ALA A 1 230 ? -11.453 9.454 19.460 1.00 82.38 230 ALA A O 1
ATOM 1790 N N . TYR A 1 231 ? -10.666 7.813 18.148 1.00 83.69 231 TYR A N 1
ATOM 1791 C CA . TYR A 1 231 ? -11.337 6.724 18.861 1.00 83.69 231 TYR A CA 1
ATOM 1792 C C . TYR A 1 231 ? -10.891 6.619 20.324 1.00 83.69 231 TYR A C 1
ATOM 1794 O O . TYR A 1 231 ? -11.721 6.522 21.230 1.00 83.69 231 TYR A O 1
ATOM 1802 N N . TRP A 1 232 ? -9.581 6.659 20.583 1.00 78.50 232 TRP A N 1
ATOM 1803 C CA . TRP A 1 232 ? -9.067 6.584 21.952 1.00 78.50 232 TRP A CA 1
ATOM 1804 C C . TRP A 1 232 ? -9.439 7.809 22.777 1.00 78.50 232 TRP A C 1
ATOM 1806 O O . TRP A 1 232 ? -9.779 7.660 23.949 1.00 78.50 232 TRP A O 1
ATOM 1816 N N . MET A 1 233 ? -9.455 8.990 22.158 1.00 81.56 233 MET A N 1
ATOM 1817 C CA . MET A 1 233 ? -9.938 10.206 22.804 1.00 81.56 233 MET A CA 1
ATOM 1818 C C . MET A 1 233 ? -11.412 10.077 23.207 1.00 81.56 233 MET A C 1
ATOM 1820 O O . MET A 1 233 ? -11.748 10.317 24.363 1.00 81.56 233 MET A O 1
ATOM 1824 N N . GLN A 1 234 ? -12.286 9.631 22.299 1.00 82.50 234 GLN A N 1
ATOM 1825 C CA . GLN A 1 234 ? -13.702 9.406 22.617 1.00 82.50 234 GLN A CA 1
ATOM 1826 C C . GLN A 1 234 ? -13.876 8.379 23.738 1.00 82.50 234 GLN A C 1
ATOM 1828 O O . GLN A 1 234 ? -14.648 8.601 24.669 1.00 82.50 234 GLN A O 1
ATOM 1833 N N . LYS A 1 235 ? -13.121 7.277 23.700 1.00 82.38 235 LYS A N 1
ATOM 1834 C CA . LYS A 1 235 ? -13.171 6.244 24.740 1.00 82.38 235 LYS A CA 1
ATOM 1835 C C . LYS A 1 235 ? -12.745 6.776 26.109 1.00 82.38 235 LYS A C 1
ATOM 1837 O O . LYS A 1 235 ? -13.378 6.441 27.112 1.00 82.38 235 LYS A O 1
ATOM 1842 N N . ASP A 1 236 ? -11.698 7.594 26.165 1.00 79.19 236 ASP A N 1
ATOM 1843 C CA . ASP A 1 236 ? -11.218 8.191 27.414 1.00 79.19 236 ASP A CA 1
ATOM 1844 C C . ASP A 1 236 ? -12.227 9.191 27.999 1.00 79.19 236 ASP A C 1
ATOM 1846 O O . ASP A 1 236 ? -12.398 9.220 29.222 1.00 79.19 236 ASP A O 1
ATOM 1850 N N . ILE A 1 237 ? -12.925 9.945 27.140 1.00 77.31 237 ILE A N 1
ATOM 1851 C CA . ILE A 1 237 ? -14.003 10.869 27.525 1.00 77.31 237 ILE A CA 1
ATOM 1852 C C . ILE A 1 237 ? -15.199 10.094 28.082 1.00 77.31 237 ILE A C 1
ATOM 1854 O O . ILE A 1 237 ? -15.609 10.353 29.209 1.00 77.31 237 ILE A O 1
ATOM 1858 N N . ILE A 1 238 ? -15.697 9.086 27.356 1.00 80.50 238 ILE A N 1
ATOM 1859 C CA . ILE A 1 238 ? -16.838 8.258 27.790 1.00 80.50 238 ILE A CA 1
ATOM 1860 C C . ILE A 1 238 ? -16.529 7.563 29.123 1.00 80.50 238 ILE A C 1
ATOM 1862 O O . ILE A 1 238 ? -17.365 7.506 30.019 1.00 80.50 238 ILE A O 1
ATOM 1866 N N . THR A 1 239 ? -15.305 7.057 29.291 1.00 80.56 239 THR A N 1
ATOM 1867 C CA . THR A 1 239 ? -14.895 6.405 30.544 1.00 80.56 239 THR A CA 1
ATOM 1868 C C . THR A 1 239 ? -14.848 7.398 31.708 1.00 80.56 239 THR A C 1
ATOM 1870 O O . THR A 1 239 ? -15.207 7.041 32.827 1.00 80.56 239 THR A O 1
ATOM 1873 N N . ALA A 1 240 ? -14.409 8.636 31.465 1.00 75.12 240 ALA A N 1
ATOM 1874 C CA . ALA A 1 240 ? -14.402 9.679 32.486 1.00 75.12 240 ALA A CA 1
ATOM 1875 C C . ALA A 1 240 ? -15.825 10.125 32.862 1.00 75.12 240 ALA A C 1
ATOM 1877 O O . ALA A 1 240 ? -16.097 10.294 34.048 1.00 75.12 240 ALA A O 1
ATOM 1878 N N . ASP A 1 241 ? -16.726 10.263 31.888 1.00 75.88 241 ASP A N 1
ATOM 1879 C CA . ASP A 1 241 ? -18.122 10.646 32.130 1.00 75.88 241 ASP A CA 1
ATOM 1880 C C . ASP A 1 241 ? -18.881 9.559 32.909 1.00 75.88 241 ASP A C 1
ATOM 1882 O O . ASP A 1 241 ? -19.512 9.848 33.922 1.00 75.88 241 ASP A O 1
ATOM 1886 N N . ASN A 1 242 ? -18.694 8.279 32.557 1.00 75.31 242 ASN A N 1
ATOM 1887 C CA . ASN A 1 242 ? -19.257 7.149 33.311 1.00 75.31 242 ASN A CA 1
ATOM 1888 C C . ASN A 1 242 ? -18.817 7.140 34.787 1.00 75.31 242 ASN A C 1
ATOM 1890 O O . ASN A 1 242 ? -19.606 6.811 35.674 1.00 75.31 242 ASN A O 1
ATOM 1894 N N . GLN A 1 243 ? -17.564 7.519 35.067 1.00 73.00 243 GLN A N 1
ATOM 1895 C CA . GLN A 1 243 ? -17.071 7.660 36.440 1.00 73.00 243 GLN A CA 1
ATOM 1896 C C . GLN A 1 243 ? -17.751 8.827 37.166 1.00 73.00 243 GLN A C 1
ATOM 1898 O O . GLN A 1 243 ? -18.156 8.664 38.316 1.00 73.00 243 GLN A O 1
ATOM 1903 N N . HIS A 1 244 ? -17.939 9.971 36.505 1.00 65.56 244 HIS A N 1
ATOM 1904 C CA . HIS A 1 244 ? -18.650 11.114 37.086 1.00 65.56 244 HIS A CA 1
ATOM 1905 C C . HIS A 1 244 ? -20.125 10.803 37.374 1.00 65.56 244 HIS A C 1
ATOM 1907 O O . HIS A 1 244 ? -20.599 11.099 38.470 1.00 65.56 244 HIS A O 1
ATOM 1913 N N . ILE A 1 245 ? -20.824 10.122 36.462 1.00 70.38 245 ILE A N 1
ATOM 1914 C CA . ILE A 1 245 ? -22.223 9.706 36.649 1.00 70.38 245 ILE A CA 1
ATOM 1915 C C . ILE A 1 245 ? -22.358 8.764 37.853 1.00 70.38 245 ILE A C 1
ATOM 1917 O O . ILE A 1 245 ? -23.272 8.933 38.658 1.00 70.38 245 ILE A O 1
ATOM 1921 N N . SER A 1 246 ? -21.425 7.820 38.030 1.00 69.94 246 SER A N 1
ATOM 1922 C CA . SER A 1 246 ? -21.453 6.883 39.165 1.00 69.94 246 SER A CA 1
ATOM 1923 C C . SER A 1 246 ? -21.282 7.550 40.537 1.00 69.94 246 SER A C 1
ATOM 1925 O O . SER A 1 246 ? -21.710 6.990 41.542 1.00 69.94 246 SER A O 1
ATOM 1927 N N . ILE A 1 247 ? -20.672 8.740 40.581 1.00 70.00 247 ILE A N 1
ATOM 1928 C CA . ILE A 1 247 ? -20.359 9.464 41.822 1.00 70.00 247 ILE A CA 1
ATOM 1929 C C . ILE A 1 247 ? -21.387 10.569 42.097 1.00 70.00 247 ILE A C 1
ATOM 1931 O O . ILE A 1 247 ? -21.768 10.781 43.245 1.00 70.00 247 ILE A O 1
ATOM 1935 N N . SER A 1 248 ? -21.825 11.291 41.065 1.00 67.38 248 SER A N 1
ATOM 1936 C CA . SER A 1 248 ? -22.622 12.517 41.210 1.00 67.38 248 SER A CA 1
ATOM 1937 C C . SER A 1 248 ? -24.083 12.370 40.778 1.00 67.38 248 SER A C 1
ATOM 1939 O O . SER A 1 248 ? -24.872 13.276 41.030 1.00 67.38 248 SER A O 1
ATOM 1941 N N . GLY A 1 249 ? -24.464 11.260 40.131 1.00 65.94 249 GLY A N 1
ATOM 1942 C CA . GLY A 1 249 ? -25.839 10.997 39.681 1.00 65.94 249 GLY A CA 1
ATOM 1943 C C . GLY A 1 249 ? -26.349 11.926 38.570 1.00 65.94 249 GLY A C 1
ATOM 1944 O O . GLY A 1 249 ? -27.487 11.789 38.130 1.00 65.94 249 GLY A O 1
ATOM 1945 N N . THR A 1 250 ? -25.522 12.859 38.095 1.00 56.34 250 THR A N 1
ATOM 1946 C CA . THR A 1 250 ? -25.841 13.820 37.037 1.00 56.34 250 THR A CA 1
ATOM 1947 C C . THR A 1 250 ? -24.859 13.663 35.877 1.00 56.34 250 THR A C 1
ATOM 1949 O O . THR A 1 250 ? -23.655 13.519 36.079 1.00 56.34 250 THR A O 1
ATOM 1952 N N . SER A 1 251 ? -25.380 13.655 34.646 1.00 54.66 251 SER A N 1
ATOM 1953 C CA . SER A 1 251 ? -24.556 13.654 33.433 1.00 54.66 251 SER A CA 1
ATOM 1954 C C . SER A 1 251 ? -24.067 15.074 33.171 1.00 54.66 251 SER A C 1
ATOM 1956 O O . SER A 1 251 ? -24.864 16.002 33.011 1.00 54.66 251 SER A O 1
ATOM 1958 N N . THR A 1 252 ? -22.751 15.260 33.157 1.00 58.41 252 THR A N 1
ATOM 1959 C CA . THR A 1 252 ? -22.156 16.511 32.696 1.00 58.41 252 THR A CA 1
ATOM 1960 C C . THR A 1 252 ? -22.222 16.557 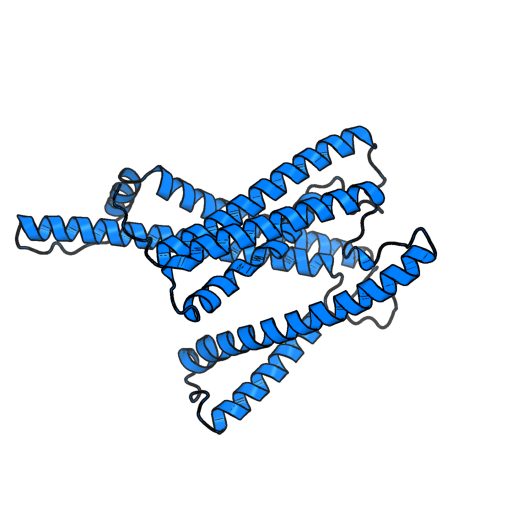31.175 1.00 58.41 252 THR A C 1
ATOM 1962 O O . THR A 1 252 ? -21.722 15.656 30.514 1.00 58.41 252 THR A O 1
ATOM 1965 N N . SER A 1 253 ? -22.810 17.616 30.606 1.00 53.81 253 SER A N 1
ATOM 1966 C CA . SER A 1 253 ? -22.778 17.868 29.160 1.00 53.81 253 SER A CA 1
ATOM 1967 C C . SER A 1 253 ? -21.326 17.862 28.670 1.00 53.81 253 SER A C 1
ATOM 1969 O O . SER A 1 253 ? -20.578 18.807 28.928 1.00 53.81 253 SER A O 1
ATOM 1971 N N . THR A 1 254 ? -20.920 16.801 27.974 1.00 58.06 254 THR A N 1
ATOM 1972 C CA . THR A 1 254 ? -19.569 16.643 27.429 1.00 58.06 254 THR A CA 1
ATOM 1973 C C . THR A 1 254 ? -19.336 17.661 26.316 1.00 58.06 254 THR A C 1
ATOM 1975 O O . THR A 1 254 ? -19.684 17.430 25.159 1.00 58.06 254 THR A O 1
ATOM 1978 N N . ASN A 1 255 ? -18.746 18.805 26.656 1.00 58.25 255 ASN A N 1
ATOM 1979 C CA . ASN A 1 255 ? -18.164 19.701 25.665 1.00 58.25 255 ASN A CA 1
ATOM 1980 C C . ASN A 1 255 ? -16.827 19.114 25.220 1.00 58.25 255 ASN A C 1
ATOM 1982 O O . ASN A 1 255 ? -15.918 19.005 26.032 1.00 58.25 255 ASN A O 1
ATOM 1986 N N . TYR A 1 256 ? -16.698 18.764 23.939 1.00 66.00 256 TYR A N 1
ATOM 1987 C CA . TYR A 1 256 ? -15.446 18.283 23.348 1.00 66.00 256 TYR A CA 1
ATOM 1988 C C . TYR A 1 256 ? -14.414 19.422 23.298 1.00 66.00 256 TYR A C 1
ATOM 1990 O O . TYR A 1 256 ? -14.274 20.117 22.292 1.00 66.00 256 TYR A O 1
ATOM 1998 N N . GLY A 1 257 ? -13.730 19.660 24.417 1.00 73.12 257 GLY A N 1
ATOM 1999 C CA . GLY A 1 257 ? -12.809 20.777 24.586 1.00 73.12 257 GLY A CA 1
ATOM 2000 C C . GLY A 1 257 ? -11.340 20.392 24.416 1.00 73.12 257 GLY A C 1
ATOM 2001 O O . GLY A 1 257 ? -10.929 19.242 24.575 1.00 73.12 257 GLY A O 1
ATOM 2002 N N . PHE A 1 258 ? -10.492 21.401 24.196 1.00 73.44 258 PHE A N 1
ATOM 2003 C CA . PHE A 1 258 ? -9.029 21.241 24.179 1.00 73.44 258 PHE A CA 1
ATOM 2004 C C . PHE A 1 258 ? -8.471 20.690 25.511 1.00 73.44 258 PHE A C 1
ATOM 2006 O O . PHE A 1 258 ? -7.412 20.061 25.554 1.00 73.44 258 PHE A O 1
ATOM 2013 N N . GLN A 1 259 ? -9.204 20.889 26.611 1.00 74.69 259 GLN A N 1
ATOM 2014 C CA . GLN A 1 259 ? -8.855 20.360 27.930 1.00 74.69 259 GLN A CA 1
ATOM 2015 C C . GLN A 1 259 ? -8.959 18.825 27.989 1.00 74.69 259 GLN A C 1
ATOM 2017 O O . GLN A 1 259 ? -8.079 18.184 28.571 1.00 74.69 259 GLN A O 1
ATOM 2022 N N . ASP A 1 260 ? -9.940 18.223 27.311 1.00 74.50 260 ASP A N 1
ATOM 2023 C CA . ASP A 1 260 ? -10.093 16.763 27.226 1.00 74.50 260 ASP A CA 1
ATOM 2024 C C . ASP A 1 260 ? -9.031 16.125 26.333 1.00 74.50 260 ASP A C 1
ATOM 2026 O O . ASP A 1 260 ? -8.541 15.025 26.615 1.00 74.50 260 ASP A O 1
ATOM 2030 N N . TRP A 1 261 ? -8.600 16.852 25.299 1.00 73.81 261 TRP A N 1
ATOM 2031 C CA . TRP A 1 261 ? -7.469 16.447 24.469 1.00 73.81 261 TRP A CA 1
ATOM 2032 C C . TRP A 1 261 ? -6.178 16.389 25.293 1.00 73.81 261 TRP A C 1
ATOM 2034 O O . TRP A 1 261 ? -5.486 15.369 25.307 1.00 73.81 261 TRP A O 1
ATOM 2044 N N . LYS A 1 262 ? -5.900 17.438 26.079 1.00 79.12 262 LYS A N 1
ATOM 2045 C CA . LYS A 1 262 ? -4.739 17.485 26.982 1.00 79.12 262 LYS A CA 1
ATOM 2046 C C . LYS A 1 262 ? -4.802 16.397 28.062 1.00 79.12 262 LYS A C 1
ATOM 2048 O O . LYS A 1 262 ? -3.774 15.802 28.393 1.00 79.12 262 LYS A O 1
ATOM 2053 N N . ARG A 1 263 ? -5.995 16.104 28.593 1.00 77.94 263 ARG A N 1
ATOM 2054 C CA . ARG A 1 263 ? -6.228 15.029 29.575 1.00 77.94 263 ARG A CA 1
ATOM 2055 C C . ARG A 1 263 ? -5.937 13.647 28.986 1.00 77.94 263 ARG A C 1
ATOM 2057 O O . ARG A 1 263 ? -5.217 12.869 29.612 1.00 77.94 263 ARG A O 1
ATOM 2064 N N . SER A 1 264 ? -6.448 13.362 27.789 1.00 75.56 264 SER A N 1
ATOM 2065 C CA . SER A 1 264 ? -6.254 12.078 27.091 1.00 75.56 264 SER A CA 1
ATOM 2066 C C . SER A 1 264 ? -4.793 11.879 26.676 1.00 75.56 264 SER A C 1
ATOM 2068 O O . SER A 1 264 ? -4.206 10.827 26.935 1.00 75.56 264 SER A O 1
ATOM 2070 N N . PHE A 1 265 ? -4.147 12.934 26.163 1.00 79.75 265 PHE A N 1
ATOM 2071 C CA . PHE A 1 265 ? -2.717 12.921 25.843 1.00 79.75 265 PHE A CA 1
ATOM 2072 C C . PHE A 1 265 ? -1.859 12.575 27.067 1.00 79.75 265 PHE A C 1
ATOM 2074 O O . PHE A 1 265 ? -0.945 11.757 26.984 1.00 79.75 265 PHE A O 1
ATOM 2081 N N . ARG A 1 266 ? -2.183 13.139 28.238 1.00 80.25 266 ARG A N 1
ATOM 2082 C CA . ARG A 1 266 ? -1.435 12.884 29.478 1.00 80.25 266 ARG A CA 1
ATOM 2083 C C . ARG A 1 266 ? -1.614 11.459 30.013 1.00 80.25 266 ARG A C 1
ATOM 2085 O O . ARG A 1 266 ? -0.721 10.970 30.698 1.00 80.25 266 ARG A O 1
ATOM 2092 N N . ARG A 1 267 ? -2.725 10.780 29.700 1.00 78.94 267 ARG A N 1
ATOM 2093 C CA . ARG A 1 267 ? -2.957 9.379 30.101 1.00 78.94 267 ARG A CA 1
ATOM 2094 C C . ARG A 1 267 ? -2.105 8.392 29.307 1.00 78.94 267 ARG A C 1
ATOM 2096 O O . ARG A 1 267 ? -1.656 7.398 29.871 1.00 78.94 267 ARG A O 1
ATOM 2103 N N . ARG A 1 268 ? -1.898 8.634 28.008 1.00 77.31 268 ARG A N 1
ATOM 2104 C CA . ARG A 1 268 ? -1.147 7.733 27.112 1.00 77.31 268 ARG A CA 1
ATOM 2105 C C . ARG A 1 268 ? -0.233 8.520 26.164 1.00 77.31 268 ARG A C 1
ATOM 2107 O O . ARG A 1 268 ? -0.441 8.481 24.948 1.00 77.31 268 ARG A O 1
ATOM 2114 N N . PRO A 1 269 ? 0.804 9.196 26.691 1.00 78.88 269 PRO A N 1
ATOM 2115 C CA . PRO A 1 269 ? 1.605 10.133 25.907 1.00 78.88 269 PRO A CA 1
ATOM 2116 C C . PRO A 1 269 ? 2.342 9.441 24.760 1.00 78.88 269 PRO A C 1
ATOM 2118 O O . PRO A 1 269 ? 2.341 9.946 23.645 1.00 78.88 269 PRO A O 1
ATOM 2121 N N . PHE A 1 270 ? 2.897 8.247 24.995 1.00 78.56 270 PHE A N 1
ATOM 2122 C CA . PHE A 1 270 ? 3.635 7.508 23.968 1.00 78.56 270 PHE A CA 1
ATOM 2123 C C . PHE A 1 270 ? 2.746 7.094 22.787 1.00 78.56 270 PHE A C 1
ATOM 2125 O O . PHE A 1 270 ? 3.119 7.279 21.634 1.00 78.56 270 PHE A O 1
ATOM 2132 N N . PHE A 1 271 ? 1.544 6.583 23.064 1.00 76.19 271 PHE A N 1
ATOM 2133 C CA . PHE A 1 271 ? 0.624 6.134 22.018 1.00 76.19 271 PHE A CA 1
ATOM 2134 C C . PHE A 1 271 ? 0.087 7.308 21.188 1.00 76.19 271 PHE A C 1
ATOM 2136 O O . PHE A 1 271 ? 0.059 7.235 19.960 1.00 76.19 271 PHE A O 1
ATOM 2143 N N . PHE A 1 272 ? -0.309 8.406 21.837 1.00 79.38 272 PHE A N 1
ATOM 2144 C CA . PHE A 1 272 ? -0.768 9.603 21.128 1.00 79.38 272 PHE A CA 1
ATOM 2145 C C . PHE A 1 272 ? 0.361 10.252 20.322 1.00 79.38 272 PHE A C 1
ATOM 2147 O O . PHE A 1 272 ? 0.159 10.574 19.152 1.00 79.38 272 PHE A O 1
ATOM 2154 N N . ALA A 1 273 ? 1.556 10.388 20.905 1.00 78.94 273 ALA A N 1
ATOM 2155 C CA . ALA A 1 273 ? 2.718 10.926 20.205 1.00 78.94 273 ALA A CA 1
ATOM 2156 C C . ALA A 1 273 ? 3.088 10.071 18.985 1.00 78.94 273 ALA A C 1
ATOM 2158 O O . ALA A 1 273 ? 3.300 10.621 17.910 1.00 78.94 273 ALA A O 1
ATOM 2159 N N . ALA A 1 274 ? 3.087 8.740 19.109 1.00 76.62 274 ALA A N 1
ATOM 2160 C CA . ALA A 1 274 ? 3.377 7.840 17.995 1.00 76.62 274 ALA A CA 1
ATOM 2161 C C . ALA A 1 274 ? 2.383 7.995 16.832 1.00 76.62 274 ALA A C 1
ATOM 2163 O O . ALA A 1 274 ? 2.808 8.065 15.683 1.00 76.62 274 ALA A O 1
ATOM 2164 N N . ASN A 1 275 ? 1.077 8.108 17.105 1.00 78.50 275 ASN A N 1
ATOM 2165 C CA . ASN A 1 275 ? 0.071 8.297 16.050 1.00 78.50 275 ASN A CA 1
ATOM 2166 C C . ASN A 1 275 ? 0.138 9.693 15.409 1.00 78.50 275 ASN A C 1
ATOM 2168 O O . ASN A 1 275 ? -0.032 9.808 14.198 1.00 78.50 275 ASN A O 1
ATOM 2172 N N . ILE A 1 276 ? 0.436 10.745 16.183 1.00 82.06 276 ILE A N 1
ATOM 2173 C CA . ILE A 1 276 ? 0.655 12.100 15.643 1.00 82.06 276 ILE A CA 1
ATOM 2174 C C . ILE A 1 276 ? 1.901 12.127 14.752 1.00 82.06 276 ILE A C 1
ATOM 2176 O O . ILE A 1 276 ? 1.861 12.679 13.654 1.00 82.06 276 ILE A O 1
ATOM 2180 N N . LEU A 1 277 ? 2.996 11.505 15.194 1.00 81.06 277 LEU A N 1
ATOM 2181 C CA . LEU A 1 277 ? 4.219 11.386 14.401 1.00 81.06 277 LEU A CA 1
ATOM 2182 C C . LEU A 1 277 ? 3.989 10.557 13.139 1.00 81.06 277 LEU A C 1
ATOM 2184 O O . LEU A 1 277 ? 4.484 10.919 12.073 1.00 81.06 277 LEU A O 1
ATOM 2188 N N . LEU A 1 278 ? 3.214 9.478 13.227 1.00 77.81 278 LEU A N 1
ATOM 2189 C CA . LEU A 1 278 ? 2.848 8.668 12.071 1.00 77.81 278 LEU A CA 1
ATOM 2190 C C . LEU A 1 278 ? 2.020 9.473 11.064 1.00 77.81 278 LEU A C 1
ATOM 2192 O O . LEU A 1 278 ? 2.332 9.469 9.879 1.00 77.81 278 LEU A O 1
ATOM 2196 N N . PHE A 1 279 ? 1.019 10.219 11.531 1.00 82.06 279 PHE A N 1
ATOM 2197 C CA . PHE A 1 279 ? 0.222 11.104 10.683 1.00 82.06 279 PHE A CA 1
ATOM 2198 C C . PHE A 1 279 ? 1.090 12.178 10.011 1.00 82.06 279 PHE A C 1
ATOM 2200 O O . PHE A 1 279 ? 1.042 12.345 8.793 1.00 82.06 279 PHE A O 1
ATOM 2207 N N . GLY A 1 280 ? 1.930 12.867 10.789 1.00 79.12 280 GLY A N 1
ATOM 2208 C CA . GLY A 1 280 ? 2.815 13.915 10.282 1.00 79.12 280 GLY A CA 1
ATOM 2209 C C . GLY A 1 280 ? 3.854 13.386 9.291 1.00 79.12 280 GLY A C 1
ATOM 2210 O O . GLY A 1 280 ? 4.067 13.987 8.238 1.00 79.12 280 GLY A O 1
ATOM 2211 N N . SER A 1 281 ? 4.467 12.237 9.582 1.00 75.88 281 SER A N 1
ATOM 2212 C CA . SER A 1 281 ? 5.429 11.593 8.679 1.00 75.88 281 SER A CA 1
ATOM 2213 C C . SER A 1 281 ? 4.768 11.093 7.397 1.00 75.88 281 SER A C 1
ATOM 2215 O O . SER A 1 281 ? 5.296 11.366 6.323 1.00 75.88 281 SER A O 1
ATOM 2217 N N . ALA A 1 282 ? 3.596 10.456 7.471 1.00 78.81 282 ALA A N 1
ATOM 2218 C CA . ALA A 1 282 ? 2.840 10.014 6.300 1.00 78.81 282 ALA A CA 1
ATOM 2219 C C . ALA A 1 282 ? 2.432 11.191 5.399 1.00 78.81 282 ALA A C 1
ATOM 2221 O O . ALA A 1 282 ? 2.607 11.127 4.184 1.00 78.81 282 ALA A O 1
ATOM 2222 N N . PHE A 1 283 ? 1.965 12.297 5.986 1.00 82.31 283 PHE A N 1
ATOM 2223 C CA . PHE A 1 283 ? 1.603 13.504 5.238 1.00 82.31 283 PHE A CA 1
ATOM 2224 C C . PHE A 1 283 ? 2.821 14.175 4.585 1.00 82.31 283 PHE A C 1
ATOM 2226 O O . PHE A 1 283 ? 2.768 14.599 3.431 1.00 82.31 283 PHE A O 1
ATOM 2233 N N . THR A 1 284 ? 3.949 14.212 5.297 1.00 80.38 284 THR A N 1
ATOM 2234 C CA . THR A 1 284 ? 5.211 14.745 4.763 1.00 80.38 284 THR A CA 1
ATOM 2235 C C . THR A 1 284 ? 5.730 13.877 3.614 1.00 80.38 284 THR A C 1
ATOM 2237 O O . THR A 1 284 ? 6.097 14.397 2.563 1.00 80.38 284 THR A O 1
ATOM 2240 N N . LEU A 1 285 ? 5.710 12.550 3.776 1.00 77.31 285 LEU A N 1
ATOM 2241 C CA . LEU A 1 285 ? 6.113 11.589 2.747 1.00 77.31 285 LEU A CA 1
ATOM 2242 C C . LEU A 1 285 ? 5.197 11.640 1.524 1.00 77.31 285 LEU A C 1
ATOM 2244 O O . LEU A 1 285 ? 5.695 11.554 0.406 1.00 77.31 285 LEU A O 1
ATOM 2248 N N . PHE A 1 286 ? 3.892 11.843 1.714 1.00 83.94 286 PHE A N 1
ATOM 2249 C CA . PHE A 1 286 ? 2.958 12.104 0.621 1.00 83.94 286 PHE A CA 1
ATOM 2250 C C . PHE A 1 286 ? 3.372 13.352 -0.172 1.00 83.94 286 PHE A C 1
ATOM 2252 O O . PHE A 1 286 ? 3.522 13.277 -1.390 1.00 83.94 286 PHE A O 1
ATOM 2259 N N . GLY A 1 287 ? 3.635 14.475 0.508 1.00 82.38 287 GLY A N 1
ATOM 2260 C CA . GLY A 1 287 ? 4.059 15.721 -0.139 1.00 82.38 287 GLY A CA 1
ATOM 2261 C C . GLY A 1 287 ? 5.382 15.583 -0.900 1.00 82.38 287 GLY A C 1
ATOM 2262 O O . GLY A 1 287 ? 5.457 15.912 -2.085 1.00 82.38 287 GLY A O 1
ATOM 2263 N N . CYS A 1 288 ? 6.415 15.036 -0.255 1.00 79.06 288 CYS A N 1
ATOM 2264 C CA . CYS A 1 288 ? 7.719 14.812 -0.886 1.00 79.06 288 CYS A CA 1
ATOM 2265 C C . CYS A 1 288 ? 7.647 13.789 -2.028 1.00 79.06 288 CYS A C 1
ATOM 2267 O O . CYS A 1 288 ? 8.280 13.976 -3.067 1.00 79.06 288 CYS A O 1
ATOM 2269 N N . GLY A 1 289 ? 6.875 12.715 -1.851 1.00 78.06 289 GLY A N 1
ATOM 2270 C CA . GLY A 1 289 ? 6.711 11.667 -2.851 1.00 78.06 289 GLY A CA 1
ATOM 2271 C C . GLY A 1 289 ? 5.965 12.159 -4.089 1.00 78.06 289 GLY A C 1
ATOM 2272 O O . GLY A 1 289 ? 6.379 11.856 -5.208 1.00 78.06 289 GLY A O 1
ATOM 2273 N N . MET A 1 290 ? 4.929 12.977 -3.894 1.00 83.44 290 MET A N 1
ATOM 2274 C CA . MET A 1 290 ? 4.186 13.617 -4.978 1.00 83.44 290 MET A CA 1
ATOM 2275 C C . MET A 1 290 ? 5.063 14.602 -5.752 1.00 83.44 290 MET A C 1
ATOM 2277 O O . MET A 1 290 ? 5.113 14.551 -6.979 1.00 83.44 290 MET A O 1
ATOM 2281 N N . TYR A 1 291 ? 5.802 15.452 -5.034 1.00 82.38 291 TYR A N 1
ATOM 2282 C CA . TYR A 1 291 ? 6.748 16.389 -5.638 1.00 82.38 291 TYR A CA 1
ATOM 2283 C C . TYR A 1 291 ? 7.785 15.659 -6.500 1.00 82.38 291 TYR A C 1
ATOM 2285 O O . TYR A 1 291 ? 7.962 16.000 -7.667 1.00 82.38 291 TYR A O 1
ATOM 2293 N N . SER A 1 292 ? 8.405 14.602 -5.963 1.00 77.25 292 SER A N 1
ATOM 2294 C CA . SER A 1 292 ? 9.381 13.792 -6.700 1.00 77.25 292 SER A CA 1
ATOM 2295 C C . SER A 1 292 ? 8.782 13.167 -7.960 1.00 77.25 292 SER A C 1
ATOM 2297 O O . SER A 1 292 ? 9.428 13.192 -9.002 1.00 77.25 292 SER A O 1
ATOM 2299 N N . ALA A 1 293 ? 7.557 12.636 -7.896 1.00 77.06 293 ALA A N 1
ATOM 2300 C CA . ALA A 1 293 ? 6.911 12.041 -9.063 1.00 77.06 293 ALA A CA 1
ATOM 2301 C C . ALA A 1 293 ? 6.634 13.086 -10.158 1.00 77.06 293 ALA A C 1
ATOM 2303 O O . ALA A 1 293 ? 6.900 12.831 -11.330 1.00 77.06 293 ALA A O 1
ATOM 2304 N N . ILE A 1 294 ? 6.131 14.269 -9.790 1.00 79.19 294 ILE A N 1
ATOM 2305 C CA . ILE A 1 294 ? 5.825 15.347 -10.745 1.00 79.19 294 ILE A CA 1
ATOM 2306 C C . ILE A 1 294 ? 7.099 15.857 -11.423 1.00 79.19 294 ILE A C 1
ATOM 2308 O O . ILE A 1 294 ? 7.122 16.015 -12.642 1.00 79.19 294 ILE A O 1
ATOM 2312 N N . VAL A 1 295 ? 8.165 16.082 -10.655 1.00 79.00 295 VAL A N 1
ATOM 2313 C CA . VAL A 1 295 ? 9.456 16.529 -11.195 1.00 79.00 295 VAL A CA 1
ATOM 2314 C C . VAL A 1 295 ? 10.012 15.493 -12.176 1.00 79.00 295 VAL A C 1
ATOM 2316 O O . VAL A 1 295 ? 10.349 15.845 -13.305 1.00 79.00 295 VAL A O 1
ATOM 2319 N N . ASP A 1 296 ? 9.988 14.208 -11.812 1.00 74.12 296 ASP A N 1
ATOM 2320 C CA . ASP A 1 296 ? 10.387 13.099 -12.688 1.00 74.12 296 ASP A CA 1
ATOM 2321 C C . ASP A 1 296 ? 9.594 13.047 -14.006 1.00 74.12 296 ASP A C 1
ATOM 2323 O O . ASP A 1 296 ? 10.144 12.667 -15.044 1.00 74.12 296 ASP A O 1
ATOM 2327 N N . ALA A 1 297 ? 8.302 13.392 -13.981 1.00 73.25 297 ALA A N 1
ATOM 2328 C CA . ALA A 1 297 ? 7.476 13.463 -15.186 1.00 73.25 297 ALA A CA 1
ATOM 2329 C C . ALA A 1 297 ? 7.869 14.643 -16.080 1.00 73.25 297 ALA A C 1
ATOM 2331 O O . ALA A 1 297 ? 8.018 14.469 -17.289 1.00 73.25 297 ALA A O 1
ATOM 2332 N N . LEU A 1 298 ? 8.098 15.817 -15.487 1.00 76.75 298 LEU A N 1
ATOM 2333 C CA . LEU A 1 298 ? 8.517 17.015 -16.218 1.00 76.75 298 LEU A CA 1
ATOM 2334 C C . LEU A 1 298 ? 9.893 16.836 -16.873 1.00 76.75 298 LEU A C 1
ATOM 2336 O O . LEU A 1 298 ? 10.105 17.318 -17.985 1.00 76.75 298 LEU A O 1
ATOM 2340 N N . HIS A 1 299 ? 10.822 16.130 -16.222 1.00 73.94 299 HIS A N 1
ATOM 2341 C CA . HIS A 1 299 ? 12.116 15.791 -16.825 1.00 73.94 299 HIS A CA 1
ATOM 2342 C C . HIS A 1 299 ? 11.958 14.857 -18.033 1.00 73.94 299 HIS A C 1
ATOM 2344 O O . HIS A 1 299 ? 12.494 15.143 -19.100 1.00 73.94 299 HIS A O 1
ATOM 2350 N N . GLN A 1 300 ? 11.142 13.803 -17.916 1.00 68.31 300 GLN A N 1
ATOM 2351 C CA . GLN A 1 300 ? 10.878 12.875 -19.028 1.00 68.31 300 GLN A CA 1
ATOM 2352 C C . GLN A 1 300 ? 10.186 13.543 -20.225 1.00 68.31 300 GLN A C 1
ATOM 2354 O O . GLN A 1 300 ? 10.411 13.144 -21.370 1.00 68.31 300 GLN A O 1
ATOM 2359 N N . GLU A 1 301 ? 9.349 14.552 -19.979 1.00 69.00 301 GLU A N 1
ATOM 2360 C CA . GLU A 1 301 ? 8.702 15.327 -21.037 1.00 69.00 301 GLU A CA 1
ATOM 2361 C C . GLU A 1 301 ? 9.702 16.220 -21.788 1.00 69.00 301 GLU A C 1
ATOM 2363 O O . GLU A 1 301 ? 9.684 16.258 -23.022 1.00 69.00 301 GLU A O 1
ATOM 2368 N N . LYS A 1 302 ? 10.609 16.886 -21.059 1.00 69.50 302 LYS A N 1
ATOM 2369 C CA . LYS A 1 302 ? 11.655 17.753 -21.630 1.00 69.50 302 LYS A CA 1
ATOM 2370 C C . LYS A 1 302 ? 12.656 16.989 -22.491 1.00 69.50 302 LYS A C 1
ATOM 2372 O O . LYS A 1 302 ? 13.024 17.481 -23.554 1.00 69.50 302 LYS A O 1
ATOM 2377 N N . ASP A 1 303 ? 13.024 15.778 -22.082 1.00 64.31 303 ASP A N 1
ATOM 2378 C CA . ASP A 1 303 ? 13.950 14.927 -22.839 1.00 64.31 303 ASP A CA 1
ATOM 2379 C C . ASP A 1 303 ? 13.307 14.324 -24.103 1.00 64.31 303 ASP A C 1
ATOM 2381 O O . ASP A 1 303 ? 13.976 13.679 -24.909 1.00 64.31 303 ASP A O 1
ATOM 2385 N N . GLY A 1 304 ? 11.995 14.509 -24.305 1.00 58.81 304 GLY A N 1
ATOM 2386 C CA . GLY A 1 304 ? 11.277 14.087 -25.510 1.00 58.81 304 GLY A CA 1
ATOM 2387 C C . GLY A 1 304 ? 11.204 12.571 -25.724 1.00 58.81 304 GLY A C 1
ATOM 2388 O O . GLY A 1 304 ? 10.670 12.133 -26.743 1.00 58.81 304 GLY A O 1
ATOM 2389 N N . SER A 1 305 ? 11.705 11.771 -24.779 1.00 53.66 305 SER A N 1
ATOM 2390 C CA . SER A 1 305 ? 11.950 10.341 -24.972 1.00 53.66 305 SER A CA 1
ATOM 2391 C C . SER A 1 305 ? 10.661 9.509 -24.999 1.00 53.66 305 SER A C 1
ATOM 2393 O O . SER A 1 305 ? 10.616 8.499 -25.702 1.00 53.66 305 SER A O 1
ATOM 2395 N N . ARG A 1 306 ? 9.596 9.891 -24.265 1.00 54.97 306 ARG A N 1
ATOM 2396 C CA . ARG A 1 306 ? 8.367 9.072 -24.135 1.00 54.97 306 ARG A CA 1
ATOM 2397 C C . ARG A 1 306 ? 7.117 9.912 -23.845 1.00 54.97 306 ARG A C 1
ATOM 2399 O O . ARG A 1 306 ? 6.816 10.195 -22.691 1.00 54.97 306 ARG A O 1
ATOM 2406 N N . ARG A 1 307 ? 6.364 10.295 -24.884 1.00 55.47 307 ARG A N 1
ATOM 2407 C CA . ARG A 1 307 ? 5.029 10.912 -24.726 1.00 55.47 307 ARG A CA 1
ATOM 2408 C C . ARG A 1 307 ? 3.939 9.849 -24.861 1.00 55.47 307 ARG A C 1
ATOM 2410 O O . ARG A 1 307 ? 3.995 9.044 -25.789 1.00 55.47 307 ARG A O 1
ATOM 2417 N N . GLY A 1 308 ? 2.936 9.872 -23.984 1.00 53.53 308 GLY A N 1
ATOM 2418 C CA . GLY A 1 308 ? 1.706 9.103 -24.185 1.00 53.53 308 GLY A CA 1
ATOM 2419 C C . GLY A 1 308 ? 1.004 9.541 -25.477 1.00 53.53 308 GLY A C 1
ATOM 2420 O O . GLY A 1 308 ? 0.962 10.733 -25.779 1.00 53.53 308 GLY A O 1
ATOM 2421 N N . LEU A 1 309 ? 0.490 8.579 -26.252 1.00 55.00 309 LEU A N 1
ATOM 2422 C CA . LEU A 1 309 ? -0.280 8.764 -27.501 1.00 55.00 309 LEU A CA 1
ATOM 2423 C C . LEU A 1 309 ? 0.452 9.350 -28.729 1.00 55.00 309 LEU A C 1
ATOM 2425 O O . LEU A 1 309 ? -0.201 9.696 -29.715 1.00 55.00 309 LEU A O 1
ATOM 2429 N N . THR A 1 310 ? 1.786 9.420 -28.753 1.00 58.38 310 THR A N 1
ATOM 2430 C CA . THR A 1 310 ? 2.499 9.799 -29.989 1.00 58.38 310 THR A CA 1
ATOM 2431 C C . THR A 1 310 ? 2.692 8.602 -30.927 1.00 58.38 310 THR A C 1
ATOM 2433 O O . THR A 1 310 ? 3.090 7.521 -30.505 1.00 58.38 310 THR A O 1
ATOM 2436 N N . CYS A 1 311 ? 2.453 8.796 -32.228 1.00 54.28 311 CYS A N 1
ATOM 2437 C CA . CYS A 1 311 ? 2.694 7.788 -33.273 1.00 54.28 311 CYS A CA 1
ATOM 2438 C C . CYS A 1 311 ? 4.190 7.585 -33.598 1.00 54.28 311 CYS A C 1
ATOM 2440 O O . CYS A 1 311 ? 4.530 6.823 -34.501 1.00 54.28 311 CYS A O 1
ATOM 2442 N N . LYS A 1 312 ? 5.099 8.275 -32.896 1.00 51.09 312 LYS A N 1
ATOM 2443 C CA . LYS A 1 312 ? 6.546 8.052 -32.995 1.00 51.09 312 LYS A CA 1
ATOM 2444 C C . LYS A 1 312 ? 6.974 7.030 -31.946 1.00 51.09 312 LYS A C 1
ATOM 2446 O O . LYS A 1 312 ? 6.858 7.290 -30.753 1.00 51.09 312 LYS A O 1
ATOM 2451 N N . GLY A 1 313 ? 7.472 5.881 -32.401 1.00 42.59 313 GLY A N 1
ATOM 2452 C CA . GLY A 1 313 ? 8.075 4.886 -31.517 1.00 42.59 313 GLY A CA 1
ATOM 2453 C C . GLY A 1 313 ? 9.261 5.469 -30.731 1.00 42.59 313 GLY A C 1
ATOM 2454 O O . GLY A 1 313 ? 9.878 6.431 -31.200 1.00 42.59 313 GLY A O 1
ATOM 2455 N N . PRO A 1 314 ? 9.573 4.915 -29.545 1.00 48.47 314 PRO A N 1
ATOM 2456 C CA . PRO A 1 314 ? 10.750 5.321 -28.786 1.00 48.47 314 PRO A CA 1
ATOM 2457 C C . PRO A 1 314 ? 11.996 5.032 -29.632 1.00 48.47 314 PRO A C 1
ATOM 2459 O O . PRO A 1 314 ? 12.215 3.881 -30.015 1.00 48.47 314 PRO A O 1
ATOM 2462 N N . MET A 1 315 ? 12.747 6.083 -29.976 1.00 35.53 315 MET A N 1
ATOM 2463 C CA . MET A 1 315 ? 14.058 5.962 -30.626 1.00 35.53 315 MET A CA 1
ATOM 2464 C C . MET A 1 315 ? 15.118 5.537 -29.613 1.00 35.53 315 MET A C 1
ATOM 2466 O O . MET A 1 315 ? 15.033 6.005 -28.452 1.00 35.53 315 MET A O 1
#

Sequence (315 aa):
MDGSIPTPIQTLVLLFTLDAVKSSICAFIIRRANVVQISASGIPPDSYSVTGTESGGILKGLNTIVYAYGDSLLFANLLGEMKNPSDFYRVLLMAVALVYAVYVFFGTFIYSYYGQYTYNPIVQGKPTSILMSRRKIAANAVAVMSSLIIAVLYANIGVKIIYVEVLHKLLGFPALRSQRGRWFWAGSIALYWTFVFLIAAFAPSFSYIISFLGAWIMLSYAFPALMALAYWMQKDIITADNQHISISGTSTSTNYGFQDWKRSFRRRPFFFAANILLFGSAFTLFGCGMYSAIVDALHQEKDGSRRGLTCKGPM

Secondary structure (DSSP, 8-state):
-------HHHHHHHHHHHHHHHHHHHHHHHHHHHHHHHHHH-PPPTTS-SS-SSHHHHHHHHHHHHHHT-THHHHHHHHHH-S-GGGHHHHHHHHHHHHHHHHHHHHHHHHHHHGGG--SSGGGSPPSSHHHHHHHHHHHHHHHHHHHHHHHHHHHHHHHHHIIIIIIIIT-PPPTTSHHHHHHHHHHHHHHHHHHHHHHHH-S-HHHHHHHHHHHHHHHHHHHHHHHHHHHHHHHHHHHHHHHHHHHSS-------HHHHHHHHHHSHHHHHHHHHHHHHHHHHHHHHHHHHHHHHHHHHHTTS--TT-SSPP-

pLDDT: mean 72.12, std 12.98, range [28.45, 92.38]

Foldseek 3Di:
DDPDQQDPLSLLLVLLLVLLVLLVVVLVVVVVVVVVVCVPPPDDPQPQFCQGPDPLSSLLVSLLSLLVSLCSVCLVVVCVVDPDNSCSSVVSVVVVVVV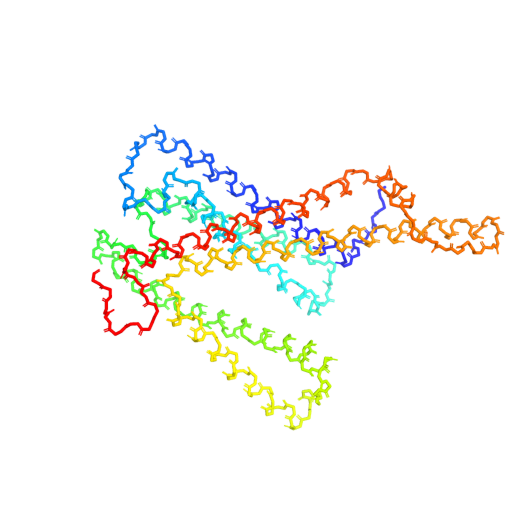SVVCVVVVVVLCVPCPRNQDVVNLPGDDPDPVVVVVSVVVVVVVVVVVVVVVVVCLVVVLVCCCVVPVCPPVVDDDCPDPVNVVVSVVSSVVSVVVVVVCVLQDQDPSLVSLLVSLVSLQVSLVSLVVVLVVLLVVQQVVVQVVVCVPPVDGDPDDPDPVSVVVSCVVPVPSNVSSVVSNVVSVVSSVVSNVSSVVVVVVSVVVVQGGRPDPDDRD

Radius of gyration: 24.21 Å; chains: 1; bounding box: 65×41×75 Å

InterPro domains:
  IPR013057 Amino acid transporter, transmembrane domain [PF01490] (15-231)

Organism: Pestalotiopsis fici (strain W106-1 / CGMCC3.15140) (NCBI:txid1229662)